Protein AF-A0A2T0FK30-F1 (afdb_monomer)

Sequence (235 aa):
MLWDGRLVVHGDGMDLVRRQNGNSDKNSPGAPIVAVDVQIFCSDPRVTLSDLPQTLHQLAFANPRLLPLWSIQTPE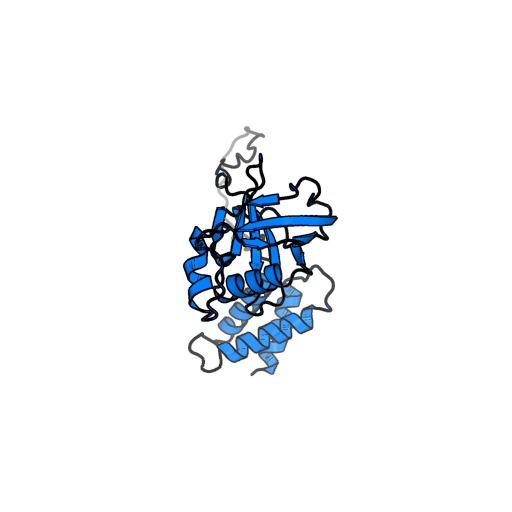MAVYSQDSLAADFFAKVSAHNLGVLAKVPDSDTHMLFYALDETPARICARQLRLSQPPSDEPVQAAENSLASVTSPQSTIPSPAPIVPTQCGIDGPRKALQQTILGAMRLRGIDRSHRDYKSIYQHCLRAAEFSLRNCPQPISLDAMRDKVEALLAVLE

Solvent-accessible surface area (backbone atoms only — not comparable to full-atom values): 14453 Å² total; per-residue (Å²): 91,74,32,71,28,31,43,39,38,61,50,90,73,39,68,78,64,54,72,73,56,90,66,85,68,87,69,63,94,75,64,60,49,68,29,46,54,42,30,42,40,36,89,55,88,88,61,80,49,84,80,57,67,57,64,32,44,52,74,47,78,42,49,74,88,75,54,62,74,86,26,58,74,52,73,86,21,46,46,47,59,88,36,66,68,32,51,54,49,50,37,55,38,30,77,68,60,29,19,46,31,22,46,42,84,102,49,76,42,30,40,38,38,31,43,82,52,97,53,62,88,42,40,30,35,32,45,31,42,79,76,67,76,83,74,86,65,76,82,74,72,82,85,77,84,83,92,82,83,90,86,92,77,94,74,81,86,73,86,73,81,85,72,80,77,78,80,74,92,58,58,74,67,55,52,47,51,52,50,48,54,49,53,36,49,77,71,68,54,41,88,84,40,92,55,38,71,57,53,51,52,52,49,50,54,52,44,57,60,65,53,68,79,51,71,81,79,78,52,71,64,64,52,48,57,48,46,53,56,50,54,67,71,75,110

Radius of gyration: 25.3 Å; Cα contacts (8 Å, |Δi|>4): 298; chains: 1; bounding box: 50×63×64 Å

pLDDT: mean 80.7, std 18.94, range [38.12, 97.06]

InterPro domains:
  IPR041260 Sld7 C-terminal domain [PF18596] (174-233)
  IPR041564 Sld7, N-terminal [PF18636] (34-131)

Secondary structure (DSSP, 8-state):
-EEEEEEEE-GGGTHHHHTT--------TTPPEEEEEEEEE---TT---TTS-SEEEEEEEE-GGGS-GGGB-S--EEEE---HHHHHHHHHHHHTT-EEEEE-TTSSEEEEEEESSSSTT-EEEEEEE-S-PPP---------S-----------------------S--HHHHHHHHHHHHHHHTT--TTSTTHHHHHHHHHHHHHHHHTTSPSSPPHHHHHHHHHHHHHHH-

Nearest PDB structures (foldseek):
  3x38-assembly2_D  TM=9.198E-01  e=9.733E-05  Saccharomyces cerevisiae S288C
  5wox-assembly1_A  TM=4.423E-01  e=7.099E+00  Mycolicibacterium smegmatis MC2 155

Structure (mmCIF, N/CA/C/O backbone):
data_AF-A0A2T0FK30-F1
#
_entry.id   AF-A0A2T0FK30-F1
#
loop_
_atom_site.group_PDB
_atom_site.id
_atom_site.type_symbol
_atom_site.label_atom_id
_atom_site.label_alt_id
_atom_site.label_comp_id
_atom_site.label_asym_id
_atom_site.label_entity_id
_atom_site.label_seq_id
_atom_site.pdbx_PDB_ins_code
_atom_site.Cartn_x
_atom_site.Cartn_y
_atom_site.Cartn_z
_atom_site.occupancy
_atom_site.B_iso_or_equiv
_atom_site.auth_seq_id
_atom_site.auth_comp_id
_atom_site.auth_asym_id
_atom_site.auth_atom_id
_atom_site.pdbx_PDB_model_num
ATOM 1 N N . MET A 1 1 ? -11.615 6.695 -12.722 1.00 77.50 1 MET A N 1
ATOM 2 C CA . MET A 1 1 ? -10.677 7.199 -13.750 1.00 77.50 1 MET A CA 1
ATOM 3 C C . MET A 1 1 ? -9.554 6.188 -13.928 1.00 77.50 1 MET A C 1
ATOM 5 O O . MET A 1 1 ? -9.222 5.512 -12.957 1.00 77.50 1 MET A O 1
ATOM 9 N N . LEU A 1 2 ? -9.035 6.053 -15.150 1.00 86.38 2 LEU A N 1
ATOM 10 C CA . LEU A 1 2 ? -7.970 5.113 -15.511 1.00 86.38 2 LEU A CA 1
ATOM 11 C C . LEU A 1 2 ? -6.785 5.908 -16.063 1.00 86.38 2 LEU A C 1
ATOM 13 O O . LEU A 1 2 ? -6.981 6.740 -16.946 1.00 86.38 2 LEU A O 1
ATOM 17 N N . TRP A 1 3 ? -5.589 5.646 -15.549 1.00 91.88 3 TRP A N 1
ATOM 18 C CA . TRP A 1 3 ? -4.332 6.051 -16.174 1.00 91.88 3 TRP A CA 1
ATOM 19 C C . TRP A 1 3 ? -3.604 4.814 -16.680 1.00 91.88 3 TRP A C 1
ATOM 21 O O . TRP A 1 3 ? -3.648 3.778 -16.021 1.00 91.88 3 TRP A O 1
ATOM 31 N N . ASP A 1 4 ? -2.952 4.940 -17.828 1.00 91.31 4 ASP A N 1
ATOM 32 C CA . ASP A 1 4 ? -2.147 3.898 -18.459 1.00 91.31 4 ASP A CA 1
ATOM 33 C C . ASP A 1 4 ? -0.809 4.510 -18.881 1.00 91.31 4 ASP A C 1
ATOM 35 O O . ASP A 1 4 ? -0.761 5.535 -19.573 1.00 91.31 4 ASP A O 1
ATOM 39 N N . GLY A 1 5 ? 0.284 3.904 -18.432 1.00 89.75 5 GLY A N 1
ATOM 40 C CA . GLY A 1 5 ? 1.613 4.404 -18.717 1.00 89.75 5 GLY A CA 1
ATOM 41 C C . GLY A 1 5 ? 2.728 3.433 -18.366 1.00 89.75 5 GLY A C 1
ATOM 42 O O . GLY A 1 5 ? 2.558 2.217 -18.267 1.00 89.75 5 GLY A O 1
ATOM 43 N N . ARG A 1 6 ? 3.930 3.992 -18.251 1.00 91.44 6 ARG A N 1
ATOM 44 C CA . ARG A 1 6 ? 5.181 3.250 -18.092 1.00 91.44 6 ARG A CA 1
ATOM 45 C C . ARG A 1 6 ? 5.907 3.708 -16.840 1.00 91.44 6 ARG A C 1
ATOM 47 O O . ARG A 1 6 ? 5.997 4.906 -16.571 1.00 91.44 6 ARG A O 1
ATOM 54 N N . LEU A 1 7 ? 6.473 2.754 -16.113 1.00 89.00 7 LEU A N 1
ATOM 55 C CA . LEU A 1 7 ? 7.326 3.002 -14.959 1.00 89.00 7 LEU A CA 1
ATOM 56 C C . LEU A 1 7 ? 8.759 2.588 -15.300 1.00 89.00 7 LEU A C 1
ATOM 58 O O . LEU A 1 7 ? 9.059 1.410 -15.497 1.00 89.00 7 LEU A O 1
ATOM 62 N N . VAL A 1 8 ? 9.654 3.570 -15.372 1.00 88.50 8 VAL A N 1
ATOM 63 C CA . VAL A 1 8 ? 11.080 3.354 -15.635 1.00 88.50 8 VAL A CA 1
ATOM 64 C C . VAL A 1 8 ? 11.812 3.227 -14.304 1.00 88.50 8 VAL A C 1
ATOM 66 O O . VAL A 1 8 ? 11.844 4.162 -13.502 1.00 88.50 8 VAL A O 1
ATOM 69 N N . VAL A 1 9 ? 12.402 2.058 -14.079 1.00 84.50 9 VAL A N 1
ATOM 70 C CA . VAL A 1 9 ? 13.086 1.648 -12.849 1.00 84.50 9 VAL A CA 1
ATOM 71 C C . VAL A 1 9 ? 14.586 1.598 -13.136 1.00 84.50 9 VAL A C 1
ATOM 73 O O . VAL A 1 9 ? 15.061 0.783 -13.934 1.00 84.50 9 VAL A O 1
ATOM 76 N N . HIS A 1 10 ? 15.346 2.493 -12.509 1.00 82.69 10 HIS A N 1
ATOM 77 C CA . HIS A 1 10 ? 16.793 2.574 -12.703 1.00 82.69 10 HIS A CA 1
ATOM 78 C C . HIS A 1 10 ? 17.517 1.562 -11.797 1.00 82.69 10 HIS A C 1
ATOM 80 O O . HIS A 1 10 ? 17.106 1.286 -10.672 1.00 82.69 10 HIS A O 1
ATOM 86 N N . GLY A 1 11 ? 18.588 0.957 -12.321 1.00 63.25 11 GLY A N 1
ATOM 87 C CA . GLY A 1 11 ? 19.205 -0.253 -11.766 1.00 63.25 11 GLY A CA 1
ATOM 88 C C . GLY A 1 11 ? 19.885 -0.123 -10.398 1.00 63.25 11 GLY A C 1
ATOM 89 O O . GLY A 1 11 ? 20.180 -1.153 -9.800 1.00 63.25 11 GLY A O 1
ATOM 90 N N . ASP A 1 12 ? 20.092 1.083 -9.869 1.00 62.00 12 ASP A N 1
ATOM 91 C CA . ASP A 1 12 ? 20.907 1.295 -8.661 1.00 62.00 12 ASP A CA 1
ATOM 92 C C . ASP A 1 12 ? 20.294 0.727 -7.368 1.00 62.00 12 ASP A C 1
ATOM 94 O O . ASP A 1 12 ? 21.004 0.514 -6.390 1.00 62.00 12 ASP A O 1
ATOM 98 N N . GLY A 1 13 ? 18.997 0.402 -7.347 1.00 56.19 13 GLY A N 1
ATOM 99 C CA . GLY A 1 13 ? 18.368 -0.294 -6.212 1.00 56.19 13 GLY A CA 1
ATOM 100 C C . GLY A 1 13 ? 18.046 -1.775 -6.463 1.00 56.19 13 GLY A C 1
ATOM 101 O O . GLY A 1 13 ? 17.437 -2.425 -5.615 1.00 56.19 13 GLY A O 1
ATOM 102 N N . MET A 1 14 ? 18.427 -2.321 -7.625 1.00 58.03 14 MET A N 1
ATOM 103 C CA . MET A 1 14 ? 18.080 -3.685 -8.057 1.00 58.03 14 MET A CA 1
ATOM 104 C C . MET A 1 14 ? 19.056 -4.766 -7.591 1.00 58.03 14 MET A C 1
ATOM 106 O O . MET A 1 14 ? 18.754 -5.947 -7.757 1.00 58.03 14 MET A O 1
ATOM 110 N N . ASP A 1 15 ? 20.194 -4.425 -6.987 1.00 63.88 15 ASP A N 1
ATOM 111 C CA . ASP A 1 15 ? 21.152 -5.435 -6.512 1.00 63.88 15 ASP A CA 1
ATOM 112 C C . ASP A 1 15 ? 20.565 -6.340 -5.416 1.00 63.88 15 ASP A C 1
ATOM 114 O O . ASP A 1 15 ? 20.927 -7.514 -5.314 1.00 63.88 15 ASP A O 1
ATOM 118 N N . LEU A 1 16 ? 19.591 -5.831 -4.656 1.00 55.22 16 LEU A N 1
ATOM 119 C CA . LEU A 1 16 ? 18.790 -6.606 -3.701 1.00 55.22 16 LEU A CA 1
ATOM 120 C C . LEU A 1 16 ? 17.870 -7.626 -4.388 1.00 55.22 16 LEU A C 1
ATOM 122 O O . LEU A 1 16 ? 17.672 -8.721 -3.871 1.00 55.22 16 LEU A O 1
ATOM 126 N N . VAL A 1 17 ? 17.360 -7.289 -5.574 1.00 57.28 17 VAL A N 1
ATOM 127 C CA . VAL A 1 17 ? 16.371 -8.079 -6.319 1.00 57.28 17 VAL A CA 1
ATOM 128 C C . VAL A 1 17 ? 17.032 -9.067 -7.294 1.00 57.28 17 VAL A C 1
ATOM 130 O O . VAL A 1 17 ? 16.528 -10.169 -7.514 1.00 57.28 17 VAL A O 1
ATOM 133 N N . ARG A 1 18 ? 18.187 -8.710 -7.873 1.00 58.22 18 ARG A N 1
ATOM 134 C CA . ARG A 1 18 ? 18.929 -9.547 -8.834 1.00 58.22 18 ARG A CA 1
ATOM 135 C C . ARG A 1 18 ? 19.640 -10.732 -8.183 1.00 58.22 18 ARG A C 1
ATOM 137 O O . ARG A 1 18 ? 19.745 -11.777 -8.814 1.00 58.22 18 ARG A O 1
ATOM 144 N N . ARG A 1 19 ? 20.095 -10.613 -6.929 1.00 56.16 19 ARG A N 1
ATOM 145 C CA . ARG A 1 19 ? 20.882 -11.669 -6.259 1.00 56.16 19 ARG A CA 1
ATOM 146 C C . ARG A 1 19 ? 20.117 -12.972 -5.991 1.00 56.16 19 ARG A C 1
ATOM 148 O O . ARG A 1 19 ? 20.765 -13.989 -5.778 1.00 56.16 19 ARG A O 1
ATOM 155 N N . GLN A 1 20 ? 18.782 -12.969 -5.998 1.00 52.88 20 GLN A N 1
ATOM 156 C CA . GLN A 1 20 ? 17.990 -14.172 -5.693 1.00 52.88 20 GLN A CA 1
ATOM 157 C C . GLN A 1 20 ? 17.610 -15.012 -6.918 1.00 52.88 20 GLN A C 1
ATOM 159 O O . GLN A 1 20 ? 17.365 -16.208 -6.778 1.00 52.88 20 GLN A O 1
ATOM 164 N N . ASN A 1 21 ? 17.625 -14.439 -8.123 1.00 48.16 21 ASN A N 1
ATOM 165 C CA . ASN A 1 21 ? 17.384 -15.206 -9.339 1.00 48.16 21 ASN A CA 1
ATOM 166 C C . ASN A 1 21 ? 18.728 -15.676 -9.894 1.00 48.16 21 ASN A C 1
ATOM 168 O O . ASN A 1 21 ? 19.344 -14.985 -10.699 1.00 48.16 21 ASN A O 1
ATOM 172 N N . GLY A 1 22 ? 19.159 -16.879 -9.511 1.00 50.16 22 GLY A N 1
ATOM 173 C CA . GLY A 1 22 ? 20.318 -17.577 -10.088 1.00 50.16 22 GLY A CA 1
ATOM 174 C C . GLY A 1 22 ? 20.198 -17.909 -11.585 1.00 50.16 22 GLY A C 1
ATOM 175 O O . GLY A 1 22 ? 20.925 -18.767 -12.075 1.00 50.16 22 GLY A O 1
ATOM 176 N N . ASN A 1 23 ? 19.297 -17.247 -12.317 1.00 48.56 23 ASN A N 1
ATOM 177 C CA . ASN A 1 23 ? 19.179 -17.350 -13.758 1.00 48.56 23 ASN A CA 1
ATOM 178 C C . ASN A 1 23 ? 20.024 -16.239 -14.381 1.00 48.56 23 ASN A C 1
ATOM 180 O O . ASN A 1 23 ? 19.651 -15.065 -14.386 1.00 48.56 23 ASN A O 1
ATOM 184 N N . SER A 1 24 ? 21.208 -16.625 -14.844 1.00 46.56 24 SER A N 1
ATOM 185 C CA . SER A 1 24 ? 22.185 -15.773 -15.518 1.00 46.56 24 SER A CA 1
ATOM 186 C C . SER A 1 24 ? 21.712 -15.396 -16.925 1.00 46.56 24 SER A C 1
ATOM 188 O O . SER A 1 24 ? 22.380 -15.700 -17.912 1.00 46.56 24 SER A O 1
ATOM 190 N N . ASP A 1 25 ? 20.553 -14.750 -17.039 1.00 50.50 25 ASP A N 1
ATOM 191 C CA . ASP A 1 25 ? 20.190 -14.098 -18.288 1.00 50.50 25 ASP A CA 1
ATOM 192 C C . ASP A 1 25 ? 21.092 -12.884 -18.469 1.00 50.50 25 ASP A C 1
ATOM 194 O O . ASP A 1 25 ? 21.204 -12.012 -17.604 1.00 50.50 25 ASP A O 1
ATOM 198 N N . LYS A 1 26 ? 21.782 -12.882 -19.609 1.00 52.03 26 LYS A N 1
ATOM 199 C CA . LYS A 1 26 ? 22.817 -11.938 -20.044 1.00 52.03 26 LYS A CA 1
ATOM 200 C C . LYS A 1 26 ? 22.252 -10.544 -20.345 1.00 52.03 26 LYS A C 1
ATOM 202 O O . LYS A 1 26 ? 22.593 -9.943 -21.359 1.00 52.03 26 LYS A O 1
ATOM 207 N N . ASN A 1 27 ? 21.388 -10.020 -19.485 1.00 52.03 27 ASN A N 1
ATOM 208 C CA . ASN A 1 27 ? 21.009 -8.622 -19.532 1.00 52.03 27 ASN A CA 1
ATOM 209 C C . ASN A 1 27 ? 22.198 -7.810 -19.037 1.00 52.03 27 ASN A C 1
ATOM 211 O O . ASN A 1 27 ? 22.604 -7.909 -17.878 1.00 52.03 27 ASN A O 1
ATOM 215 N N . SER A 1 28 ? 22.778 -7.052 -19.964 1.00 56.75 28 SER A N 1
ATOM 216 C CA . SER A 1 28 ? 23.914 -6.167 -19.755 1.00 56.75 28 SER A CA 1
ATOM 217 C C . SER A 1 28 ? 23.784 -5.429 -18.416 1.00 56.75 28 SER A C 1
ATOM 219 O O . SER A 1 28 ? 22.739 -4.813 -18.164 1.00 56.75 28 SER A O 1
ATOM 221 N N . PRO A 1 29 ? 24.805 -5.486 -17.541 1.00 56.84 29 PRO A N 1
ATOM 222 C CA . PRO A 1 29 ? 24.769 -4.788 -16.265 1.00 56.84 29 PRO A CA 1
ATOM 223 C C . PRO A 1 29 ? 24.585 -3.292 -16.536 1.00 56.84 29 PRO A C 1
ATOM 225 O O . PRO A 1 29 ? 25.463 -2.648 -17.098 1.00 56.84 29 PRO A O 1
ATOM 228 N N . GLY A 1 30 ? 23.408 -2.761 -16.199 1.00 66.62 30 GLY A N 1
ATOM 229 C CA . GLY A 1 30 ? 23.098 -1.332 -16.318 1.00 66.62 30 GLY A CA 1
ATOM 230 C C . GLY A 1 30 ? 21.877 -0.972 -17.164 1.00 66.62 30 GLY A C 1
ATOM 231 O O . GLY A 1 30 ? 21.469 0.185 -17.138 1.00 66.62 30 GLY A O 1
ATOM 232 N N . ALA A 1 31 ? 21.244 -1.917 -17.870 1.00 75.44 31 ALA A N 1
ATOM 233 C CA . ALA A 1 31 ? 19.991 -1.601 -18.557 1.00 75.44 31 ALA A CA 1
ATOM 234 C C . ALA A 1 31 ? 18.870 -1.298 -17.531 1.00 75.44 31 ALA A C 1
ATOM 236 O O . ALA A 1 31 ? 18.685 -2.091 -16.595 1.00 75.44 31 ALA A O 1
ATOM 237 N N . PRO A 1 32 ? 18.140 -0.170 -17.670 1.00 82.38 32 PRO A N 1
ATOM 238 C CA . PRO A 1 32 ? 16.990 0.130 -16.826 1.00 82.38 32 PRO A CA 1
ATOM 239 C C . PRO A 1 32 ? 15.883 -0.894 -17.080 1.00 82.38 32 PRO A C 1
ATOM 241 O O . PRO A 1 32 ? 15.676 -1.338 -18.211 1.00 82.38 32 PRO A O 1
ATOM 244 N N . ILE A 1 33 ? 15.165 -1.264 -16.024 1.00 83.00 33 ILE A N 1
ATOM 245 C CA . ILE A 1 33 ? 13.980 -2.109 -16.147 1.00 83.00 33 ILE A CA 1
ATOM 246 C C . ILE A 1 33 ? 12.804 -1.182 -16.415 1.00 83.00 33 ILE A C 1
ATOM 248 O O . ILE A 1 33 ? 12.561 -0.236 -15.673 1.00 83.00 33 ILE A O 1
ATOM 252 N N . VAL A 1 34 ? 12.093 -1.427 -17.507 1.00 87.31 34 VAL A N 1
ATOM 253 C CA . VAL A 1 34 ? 10.921 -0.640 -17.880 1.00 87.31 34 VAL A CA 1
ATOM 254 C C . VAL A 1 34 ? 9.708 -1.526 -17.667 1.00 87.31 34 VAL A C 1
ATOM 256 O O . VAL A 1 34 ? 9.486 -2.449 -18.443 1.00 87.31 34 VAL A O 1
ATOM 259 N N . ALA A 1 35 ? 8.956 -1.262 -16.600 1.00 87.75 35 ALA A N 1
ATOM 260 C CA . ALA A 1 35 ? 7.645 -1.864 -16.412 1.00 87.75 35 ALA A CA 1
ATOM 261 C C . ALA A 1 35 ? 6.663 -1.123 -17.327 1.00 87.75 35 ALA A C 1
ATOM 263 O O . ALA A 1 35 ? 6.441 0.085 -17.174 1.00 87.75 35 ALA A O 1
ATOM 264 N N . VAL A 1 36 ? 6.142 -1.828 -18.327 1.00 91.25 36 VAL A N 1
ATOM 265 C CA . VAL A 1 36 ? 5.161 -1.287 -19.274 1.00 91.25 36 VAL A CA 1
ATOM 266 C C . VAL A 1 36 ? 3.751 -1.706 -18.865 1.00 91.25 36 VAL A C 1
ATOM 268 O O . VAL A 1 36 ? 3.591 -2.583 -18.023 1.00 91.25 36 VAL A O 1
ATOM 271 N N . ASP A 1 37 ? 2.736 -1.057 -19.444 1.00 91.94 37 ASP A N 1
ATOM 272 C CA . ASP A 1 37 ? 1.322 -1.360 -19.175 1.00 91.94 37 ASP A CA 1
ATOM 273 C C . ASP A 1 37 ? 0.992 -1.299 -17.673 1.00 91.94 37 ASP A C 1
ATOM 275 O O . ASP A 1 37 ? 0.430 -2.223 -17.088 1.00 91.94 37 ASP A O 1
ATOM 279 N N . VAL A 1 38 ? 1.425 -0.227 -17.006 1.00 94.12 38 VAL A N 1
ATOM 280 C CA . VAL A 1 38 ? 1.069 0.020 -15.607 1.00 94.12 38 VAL A CA 1
ATOM 281 C C . VAL A 1 38 ? -0.216 0.832 -15.606 1.00 94.12 38 VAL A C 1
ATOM 283 O O . VAL A 1 38 ? -0.213 2.018 -15.927 1.00 94.12 38 VAL A O 1
ATOM 286 N N . GLN A 1 39 ? -1.315 0.192 -15.228 1.00 94.94 39 GLN A N 1
ATOM 287 C CA . GLN A 1 39 ? -2.645 0.783 -15.227 1.00 94.94 39 GLN A CA 1
ATOM 288 C C . GLN A 1 39 ? -3.058 1.150 -13.803 1.00 94.94 39 GLN A C 1
ATOM 290 O O . GLN A 1 39 ? -3.104 0.291 -12.923 1.00 94.94 39 GLN A O 1
ATOM 295 N N . ILE A 1 40 ? -3.384 2.418 -13.557 1.00 95.31 40 ILE A N 1
ATOM 296 C CA . ILE A 1 40 ? -3.828 2.907 -12.246 1.00 95.31 40 ILE A CA 1
ATOM 297 C C . ILE A 1 40 ? -5.322 3.201 -12.310 1.00 95.31 40 ILE A C 1
ATOM 299 O O . ILE A 1 40 ? -5.776 4.053 -13.076 1.00 95.31 40 ILE A O 1
ATOM 303 N N . PHE A 1 41 ? -6.087 2.517 -11.466 1.00 93.94 41 PHE A N 1
ATOM 304 C CA . PHE A 1 41 ? -7.522 2.701 -11.334 1.00 93.94 41 PHE A CA 1
ATOM 305 C C . PHE A 1 41 ? -7.866 3.377 -10.006 1.00 93.94 41 PHE A C 1
ATOM 307 O O . PHE A 1 41 ? -7.552 2.868 -8.925 1.00 93.94 41 PHE A O 1
ATOM 314 N N . CYS A 1 42 ? -8.588 4.494 -10.090 1.00 92.75 42 CYS A N 1
ATOM 315 C CA . CYS A 1 42 ? -9.150 5.181 -8.932 1.00 92.75 42 CYS A CA 1
ATOM 316 C C . CYS A 1 42 ? -10.660 5.376 -9.096 1.00 92.75 42 CYS A C 1
ATOM 318 O O . CYS A 1 42 ? -11.128 5.881 -10.124 1.00 92.75 42 CYS A O 1
ATOM 320 N N . SER A 1 43 ? -11.426 4.981 -8.077 1.00 89.75 43 SER A N 1
ATOM 321 C CA . SER A 1 43 ? -12.877 5.192 -8.014 1.00 89.75 43 SER A CA 1
ATOM 322 C C . SER A 1 43 ? -13.263 6.559 -7.445 1.00 89.75 43 SER A C 1
ATOM 324 O O . SER A 1 43 ? -14.414 6.957 -7.586 1.00 89.75 43 SER A O 1
ATOM 326 N N . ASP A 1 44 ? -12.337 7.267 -6.789 1.00 89.75 44 ASP A N 1
ATOM 327 C CA . ASP A 1 44 ? -12.604 8.585 -6.213 1.00 89.75 44 ASP A CA 1
ATOM 328 C C . ASP A 1 44 ? -12.579 9.659 -7.319 1.00 89.75 44 ASP A C 1
ATOM 330 O O . ASP A 1 44 ? -11.539 9.854 -7.954 1.00 89.75 44 ASP A O 1
ATOM 334 N N . PRO A 1 45 ? -13.693 10.371 -7.572 1.00 87.50 45 PRO A N 1
ATOM 335 C CA . PRO A 1 45 ? -13.759 11.390 -8.618 1.00 87.50 45 PRO A CA 1
ATOM 336 C C . PRO A 1 45 ? -12.907 12.628 -8.314 1.00 87.50 45 PRO A C 1
ATOM 338 O O . PRO A 1 45 ? -12.670 13.428 -9.214 1.00 87.50 45 PRO A O 1
ATOM 341 N N . ARG A 1 46 ? -12.445 12.804 -7.069 1.00 87.38 46 ARG A N 1
ATOM 342 C CA . ARG A 1 46 ? -11.590 13.934 -6.670 1.00 87.38 46 ARG A CA 1
ATOM 343 C C . ARG A 1 46 ? -10.135 13.759 -7.103 1.00 87.38 46 ARG A C 1
ATOM 345 O O . ARG A 1 46 ? -9.375 14.718 -7.045 1.00 87.38 46 ARG A O 1
ATOM 352 N N . VAL A 1 47 ? -9.743 12.548 -7.498 1.00 87.06 47 VAL A N 1
ATOM 353 C CA . VAL A 1 47 ? -8.375 12.234 -7.917 1.00 87.06 47 VAL A CA 1
ATOM 354 C C . VAL A 1 47 ? -8.291 12.288 -9.437 1.00 87.06 47 VAL A C 1
ATOM 356 O O . VAL A 1 47 ? -8.747 11.372 -10.124 1.00 87.06 47 VAL A O 1
ATOM 359 N N . THR A 1 48 ? -7.689 13.345 -9.974 1.00 87.75 48 THR A N 1
ATOM 360 C CA . THR A 1 48 ? -7.402 13.464 -11.406 1.00 87.75 48 THR A CA 1
ATOM 361 C C . THR A 1 48 ? -6.119 12.719 -11.757 1.00 87.75 48 THR A C 1
ATOM 363 O O . THR A 1 48 ? -5.016 13.122 -11.405 1.00 87.75 48 THR A O 1
ATOM 366 N N . LEU A 1 49 ? -6.272 11.604 -12.473 1.00 88.31 49 LEU A N 1
ATOM 367 C CA . LEU A 1 49 ? -5.148 10.834 -13.019 1.00 88.31 49 LEU A CA 1
ATOM 368 C C . LEU A 1 49 ? -4.799 11.222 -14.461 1.00 88.31 49 LEU A C 1
ATOM 370 O O . LEU A 1 49 ? -3.766 10.800 -14.970 1.00 88.31 49 LEU A O 1
ATOM 374 N N . SER A 1 50 ? -5.646 12.020 -15.116 1.00 85.12 50 SER A N 1
ATOM 375 C CA . SER A 1 50 ? -5.444 12.506 -16.488 1.00 85.12 50 SER A CA 1
ATOM 376 C C . SER A 1 50 ? -4.171 13.329 -16.655 1.00 85.12 50 SER A C 1
ATOM 378 O O . SER A 1 50 ? -3.612 13.371 -17.745 1.00 85.12 50 SER A O 1
ATOM 380 N N . ASP A 1 51 ? -3.725 13.963 -15.574 1.00 86.62 51 ASP A N 1
ATOM 381 C CA . ASP A 1 51 ? -2.604 14.901 -15.588 1.00 86.62 51 ASP A CA 1
ATOM 382 C C . ASP A 1 51 ? -1.266 14.186 -15.341 1.00 86.62 51 ASP A C 1
ATOM 384 O O . ASP A 1 51 ? -0.201 14.801 -15.398 1.00 86.62 51 ASP A O 1
ATOM 388 N N . LEU A 1 52 ? -1.300 12.876 -15.061 1.00 89.62 52 LEU A N 1
ATOM 389 C CA . LEU A 1 52 ? -0.092 12.081 -14.904 1.00 89.62 52 LEU A CA 1
ATOM 390 C C . LEU A 1 52 ? 0.567 11.858 -16.274 1.00 89.62 52 LEU A C 1
ATOM 392 O O . LEU A 1 52 ? -0.090 11.410 -17.218 1.00 89.62 52 LEU A O 1
ATOM 396 N N . PRO A 1 53 ? 1.883 12.090 -16.393 1.00 91.88 53 PRO A N 1
ATOM 397 C CA . PRO A 1 53 ? 2.594 11.867 -17.639 1.00 91.88 53 PRO A CA 1
ATOM 398 C C . PRO A 1 53 ? 2.616 10.383 -17.975 1.00 91.88 53 PRO A C 1
ATOM 400 O O . PRO A 1 53 ? 2.569 9.534 -17.093 1.00 91.88 53 PRO A O 1
ATOM 403 N N . GLN A 1 54 ? 2.758 10.064 -19.259 1.00 92.25 54 GLN A N 1
ATOM 404 C CA . GLN A 1 54 ? 2.769 8.678 -19.733 1.00 92.25 54 GLN A CA 1
ATOM 405 C C . GLN A 1 54 ? 3.957 7.865 -19.192 1.00 92.25 54 GLN A C 1
ATOM 407 O O . GLN A 1 54 ? 3.924 6.638 -19.201 1.00 92.25 54 GLN A O 1
ATOM 412 N N . THR A 1 55 ? 5.027 8.531 -18.747 1.00 93.38 55 THR A N 1
ATOM 413 C CA . THR A 1 55 ? 6.216 7.883 -18.185 1.00 93.38 55 THR A CA 1
ATOM 414 C C . THR A 1 55 ? 6.545 8.467 -16.820 1.00 93.38 55 THR A C 1
ATOM 416 O O . THR A 1 55 ? 6.702 9.679 -16.673 1.00 93.38 55 THR A O 1
ATOM 419 N N . LEU A 1 56 ? 6.680 7.586 -15.831 1.00 93.88 56 LEU A N 1
ATOM 420 C CA . LEU A 1 56 ? 7.132 7.907 -14.485 1.00 93.88 56 LEU A CA 1
ATOM 421 C C . LEU A 1 56 ? 8.532 7.338 -14.269 1.00 93.88 56 LEU A C 1
ATOM 423 O O . LEU A 1 56 ? 8.812 6.191 -14.621 1.00 93.88 56 LEU A O 1
ATOM 427 N N . HIS A 1 57 ? 9.406 8.137 -13.663 1.00 93.06 57 HIS A N 1
ATOM 428 C CA . HIS A 1 57 ? 10.771 7.731 -13.344 1.00 93.06 57 HIS A CA 1
ATOM 429 C C . HIS A 1 57 ? 10.877 7.413 -11.860 1.00 93.06 57 HIS A C 1
ATOM 431 O O . HIS A 1 57 ? 10.531 8.241 -11.009 1.00 93.06 57 HIS A O 1
ATOM 437 N N . GLN A 1 58 ? 11.370 6.217 -11.552 1.00 94.19 58 GLN A N 1
ATOM 438 C CA . GLN A 1 58 ? 11.714 5.846 -10.191 1.00 94.19 58 GLN A CA 1
ATOM 439 C C . GLN A 1 58 ? 12.766 6.812 -9.637 1.00 94.19 58 GLN A C 1
ATOM 441 O O . GLN A 1 58 ? 13.800 7.052 -10.255 1.00 94.19 58 GLN A O 1
ATOM 446 N N . LEU A 1 59 ? 12.515 7.291 -8.423 1.00 92.69 59 LEU A N 1
ATOM 447 C CA . LEU A 1 59 ? 13.480 8.002 -7.596 1.00 92.69 59 LEU A CA 1
ATOM 448 C C . LEU A 1 59 ? 14.174 7.073 -6.603 1.00 92.69 59 LEU A C 1
ATOM 450 O O . LEU A 1 59 ? 15.388 7.125 -6.452 1.00 92.69 59 LEU A O 1
ATOM 454 N N . ALA A 1 60 ? 13.397 6.259 -5.886 1.00 93.75 60 ALA A N 1
ATOM 455 C CA . ALA A 1 60 ? 13.905 5.457 -4.779 1.00 93.75 60 ALA A CA 1
ATOM 456 C C . ALA A 1 60 ? 13.003 4.255 -4.476 1.00 93.75 60 ALA A C 1
ATOM 458 O O . ALA A 1 60 ? 11.873 4.155 -4.959 1.00 93.75 60 ALA A O 1
ATOM 459 N N . PHE A 1 61 ? 13.506 3.356 -3.632 1.00 93.88 61 PHE A N 1
ATOM 460 C CA . PHE A 1 61 ? 12.679 2.402 -2.901 1.00 93.88 61 PHE A CA 1
ATOM 461 C C . PHE A 1 61 ? 12.368 2.962 -1.512 1.00 93.88 61 PHE A C 1
ATOM 463 O O . PHE A 1 61 ? 13.245 3.519 -0.854 1.00 93.88 61 PHE A O 1
ATOM 470 N N . ALA A 1 62 ? 11.127 2.814 -1.059 1.00 93.75 62 ALA A N 1
ATOM 471 C CA . ALA A 1 62 ? 10.679 3.308 0.241 1.00 93.75 62 ALA A CA 1
ATOM 472 C C . ALA A 1 62 ? 9.836 2.254 0.958 1.00 93.75 62 ALA A C 1
ATOM 474 O O . ALA A 1 62 ? 9.094 1.515 0.319 1.00 93.75 62 ALA A O 1
ATOM 475 N N . ASN A 1 63 ? 9.909 2.191 2.288 1.00 93.31 63 ASN A N 1
ATOM 476 C CA . ASN A 1 63 ? 8.990 1.359 3.059 1.00 93.31 63 ASN A CA 1
ATOM 477 C C . ASN A 1 63 ? 7.662 2.120 3.244 1.00 93.31 63 ASN A C 1
ATOM 479 O O . ASN A 1 63 ? 7.662 3.149 3.927 1.00 93.31 63 ASN A O 1
ATOM 483 N N . PRO A 1 64 ? 6.529 1.632 2.701 1.00 93.00 64 PRO A N 1
ATOM 484 C CA . PRO A 1 64 ? 5.247 2.336 2.772 1.00 93.00 64 PRO A CA 1
ATOM 485 C C . PRO A 1 64 ? 4.758 2.549 4.213 1.00 93.00 64 PRO A C 1
ATOM 487 O O . PRO A 1 64 ? 4.015 3.490 4.477 1.00 93.00 64 PRO A O 1
ATOM 490 N N . ARG A 1 65 ? 5.199 1.713 5.165 1.00 90.81 65 ARG A N 1
ATOM 491 C CA . ARG A 1 65 ? 4.824 1.808 6.587 1.00 90.81 65 ARG A CA 1
ATOM 492 C C . ARG A 1 65 ? 5.578 2.901 7.344 1.00 90.81 65 ARG A C 1
ATOM 494 O O . ARG A 1 65 ? 5.166 3.257 8.443 1.00 90.81 65 ARG A O 1
ATOM 501 N N . LEU A 1 66 ? 6.681 3.399 6.786 1.00 92.69 66 LEU A N 1
ATOM 502 C CA . LEU A 1 66 ? 7.496 4.461 7.384 1.00 92.69 66 LEU A CA 1
ATOM 503 C C . LEU A 1 66 ? 7.172 5.841 6.805 1.00 92.69 66 LEU A C 1
ATOM 505 O O . LEU A 1 66 ? 7.802 6.827 7.183 1.00 92.69 66 LEU A O 1
ATOM 509 N N . LEU A 1 67 ? 6.210 5.923 5.883 1.00 91.31 67 LEU A N 1
ATOM 510 C CA . LEU A 1 67 ? 5.814 7.193 5.302 1.00 91.31 67 LEU A CA 1
ATOM 511 C C . LEU A 1 67 ? 5.048 8.038 6.322 1.00 91.31 67 LEU A C 1
ATOM 513 O O . LEU A 1 67 ? 4.128 7.533 6.974 1.00 91.31 67 LEU A O 1
ATOM 517 N N . PRO A 1 68 ? 5.377 9.333 6.448 1.00 90.62 68 PRO A N 1
ATOM 518 C CA . PRO A 1 68 ? 4.618 10.222 7.305 1.00 90.62 68 PRO A CA 1
ATOM 519 C C . PRO A 1 68 ? 3.167 10.332 6.834 1.00 90.62 68 PRO A C 1
ATOM 521 O O . PRO A 1 68 ? 2.910 10.518 5.644 1.00 90.62 68 PRO A O 1
ATOM 524 N N . LEU A 1 69 ? 2.212 10.281 7.765 1.00 89.75 69 LEU A N 1
ATOM 525 C CA . LEU A 1 69 ? 0.781 10.340 7.436 1.00 89.75 69 LEU A CA 1
ATOM 526 C C . LEU A 1 69 ? 0.399 11.623 6.684 1.00 89.75 69 LEU A C 1
ATOM 528 O O . LEU A 1 69 ? -0.435 11.573 5.787 1.00 89.75 69 LEU A O 1
ATOM 532 N N . TRP A 1 70 ? 1.051 12.747 6.999 1.00 90.62 70 TRP A N 1
ATOM 533 C CA . TRP A 1 70 ? 0.825 14.034 6.334 1.00 90.62 70 TRP A CA 1
ATOM 534 C C . TRP A 1 70 ? 1.230 14.040 4.855 1.00 90.62 70 TRP A C 1
ATOM 536 O O . TRP A 1 70 ? 0.749 14.872 4.091 1.00 90.62 70 TRP A O 1
ATOM 546 N N . SER A 1 71 ? 2.092 13.111 4.430 1.00 92.56 71 SER A N 1
ATOM 547 C CA . SER A 1 71 ? 2.521 13.032 3.032 1.00 92.56 71 SER A CA 1
ATOM 548 C C . SER A 1 71 ? 1.459 12.416 2.119 1.00 92.56 71 SER A C 1
ATOM 550 O O . SER A 1 71 ? 1.535 12.578 0.904 1.00 92.56 71 SER A O 1
ATOM 552 N N . ILE A 1 72 ? 0.463 11.722 2.678 1.00 92.25 72 ILE A N 1
ATOM 553 C CA . ILE A 1 72 ? -0.549 10.970 1.932 1.00 92.25 72 ILE A CA 1
ATOM 554 C C . ILE A 1 72 ? -1.667 11.918 1.483 1.00 92.25 72 ILE A C 1
ATOM 556 O O . ILE A 1 72 ? -2.427 12.415 2.308 1.00 92.25 72 ILE A O 1
ATOM 560 N N . GLN A 1 73 ? -1.795 12.138 0.171 1.00 88.62 73 GLN A N 1
ATOM 561 C CA . GLN A 1 73 ? -2.784 13.070 -0.398 1.00 88.62 73 GLN A CA 1
ATOM 562 C C . GLN A 1 73 ? -4.057 12.377 -0.893 1.00 88.62 73 GLN A C 1
ATOM 564 O O . GLN A 1 73 ? -5.128 12.977 -0.920 1.00 88.62 73 GLN A O 1
ATOM 569 N N . THR A 1 74 ? -3.947 11.117 -1.315 1.00 91.12 74 THR A N 1
ATOM 570 C CA . THR A 1 74 ? -5.024 10.410 -2.023 1.00 91.12 74 THR A CA 1
ATOM 571 C C . THR A 1 74 ? -5.384 9.090 -1.353 1.00 91.12 74 THR A C 1
ATOM 573 O O . THR A 1 74 ? -4.550 8.494 -0.654 1.00 91.12 74 THR A O 1
ATOM 576 N N . PRO A 1 75 ? -6.631 8.614 -1.553 1.00 92.62 75 PRO A N 1
ATOM 577 C CA . PRO A 1 75 ? -6.979 7.245 -1.225 1.00 92.62 75 PRO A CA 1
ATOM 578 C C . PRO A 1 75 ? -6.131 6.267 -2.039 1.00 92.62 75 PRO A C 1
ATOM 580 O O . PRO A 1 75 ? -5.483 6.606 -3.027 1.00 92.62 75 PRO A O 1
ATOM 583 N N . GLU A 1 76 ? -6.155 5.021 -1.601 1.00 93.69 76 GLU A N 1
ATOM 584 C CA . GLU A 1 76 ? -5.451 3.950 -2.278 1.00 93.69 76 GLU A CA 1
ATOM 585 C C . GLU A 1 76 ? -6.055 3.646 -3.650 1.00 93.69 76 GLU A C 1
ATOM 587 O O . GLU A 1 76 ? -7.268 3.473 -3.784 1.00 93.69 76 GLU A O 1
ATOM 592 N N . MET A 1 77 ? -5.191 3.555 -4.657 1.00 95.00 77 MET A N 1
ATOM 593 C CA . MET A 1 77 ? -5.560 3.266 -6.038 1.00 95.00 77 MET A CA 1
ATOM 594 C C . MET A 1 77 ? -5.108 1.860 -6.402 1.00 95.00 77 MET A C 1
ATOM 596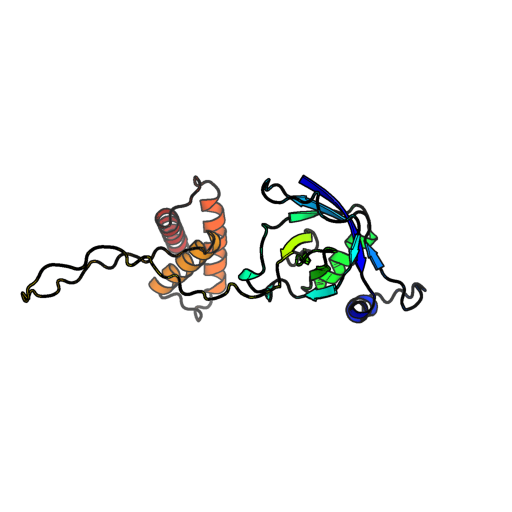 O O . MET A 1 77 ? -4.021 1.443 -6.010 1.00 95.00 77 MET A O 1
ATOM 600 N N . ALA A 1 78 ? -5.927 1.127 -7.150 1.00 94.75 78 ALA A N 1
ATOM 601 C CA . ALA A 1 78 ? -5.564 -0.212 -7.599 1.00 94.75 78 ALA A CA 1
ATOM 602 C C . ALA A 1 78 ? -4.625 -0.120 -8.805 1.00 94.75 78 ALA A C 1
ATOM 604 O O . ALA A 1 78 ? -4.863 0.687 -9.704 1.00 94.75 78 ALA A O 1
ATOM 605 N N . VAL A 1 79 ? -3.580 -0.946 -8.824 1.00 95.44 79 VAL A N 1
ATOM 606 C CA . VAL A 1 79 ? -2.641 -1.038 -9.945 1.00 95.44 79 VAL A CA 1
ATOM 607 C C . VAL A 1 79 ? -2.808 -2.389 -10.620 1.00 95.44 79 VAL A C 1
ATOM 609 O O . VAL A 1 79 ? -2.774 -3.428 -9.959 1.00 95.44 79 VAL A O 1
ATOM 612 N N . TYR A 1 80 ? -2.968 -2.362 -11.936 1.00 94.44 80 TYR A N 1
ATOM 613 C CA . TYR A 1 80 ? -3.053 -3.537 -12.790 1.00 94.44 80 TYR A CA 1
ATOM 614 C C . TYR A 1 80 ? -1.948 -3.487 -13.838 1.00 94.44 80 TYR A C 1
ATOM 616 O O . TYR A 1 80 ? -1.471 -2.414 -14.201 1.00 94.44 80 TYR A O 1
ATOM 624 N N . SER A 1 81 ? -1.536 -4.654 -14.314 1.00 93.31 81 SER A N 1
ATOM 625 C CA . SER A 1 81 ? -0.670 -4.776 -15.479 1.00 93.31 81 SER A CA 1
ATOM 626 C C . SER A 1 81 ? -0.908 -6.126 -16.134 1.00 93.31 81 SER A C 1
ATOM 628 O O . SER A 1 81 ? -1.086 -7.127 -15.434 1.00 93.31 81 SER A O 1
ATOM 630 N N . GLN A 1 82 ? -0.944 -6.151 -17.463 1.00 92.62 82 GLN A N 1
ATOM 631 C CA . GLN A 1 82 ? -0.947 -7.381 -18.255 1.00 92.62 82 GLN A CA 1
ATOM 632 C C . GLN A 1 82 ? 0.480 -7.818 -18.611 1.00 92.62 82 GLN A C 1
ATOM 634 O O . GLN A 1 82 ? 0.677 -8.940 -19.076 1.00 92.62 82 GLN A O 1
ATOM 639 N N . ASP A 1 83 ? 1.479 -6.961 -18.375 1.00 91.25 83 ASP A N 1
ATOM 640 C CA . ASP A 1 83 ? 2.883 -7.282 -18.588 1.00 91.25 83 ASP A CA 1
ATOM 641 C C . ASP A 1 83 ? 3.421 -8.176 -17.460 1.00 91.25 83 ASP A C 1
ATOM 643 O O . ASP A 1 83 ? 3.486 -7.793 -16.286 1.00 91.25 83 ASP A O 1
ATOM 647 N N . SER A 1 84 ? 3.866 -9.380 -17.826 1.00 90.06 84 SER A N 1
ATOM 648 C CA . SER A 1 84 ? 4.470 -10.329 -16.888 1.00 90.06 84 SER A CA 1
ATOM 649 C C . SER A 1 84 ? 5.746 -9.782 -16.249 1.00 90.06 84 SER A C 1
ATO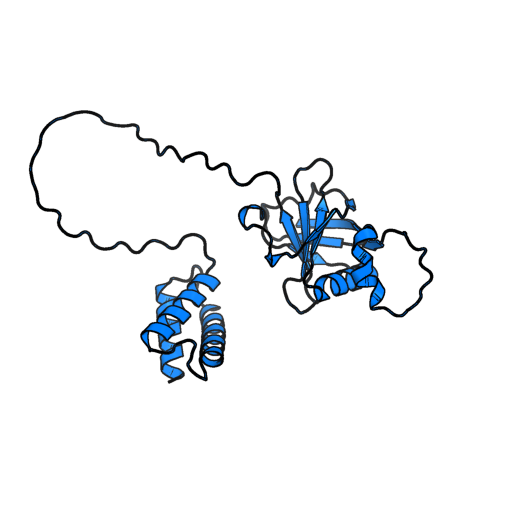M 651 O O . SER A 1 84 ? 6.025 -10.094 -15.093 1.00 90.06 84 SER A O 1
ATOM 653 N N . LEU A 1 85 ? 6.511 -8.941 -16.960 1.00 88.88 85 LEU A N 1
ATOM 654 C CA . LEU A 1 85 ? 7.734 -8.350 -16.408 1.00 88.88 85 LEU A CA 1
ATOM 655 C C . LEU A 1 85 ? 7.419 -7.336 -15.305 1.00 88.88 85 LEU A C 1
ATOM 657 O O . LEU A 1 85 ? 8.087 -7.331 -14.268 1.00 88.88 85 LEU A O 1
ATOM 661 N N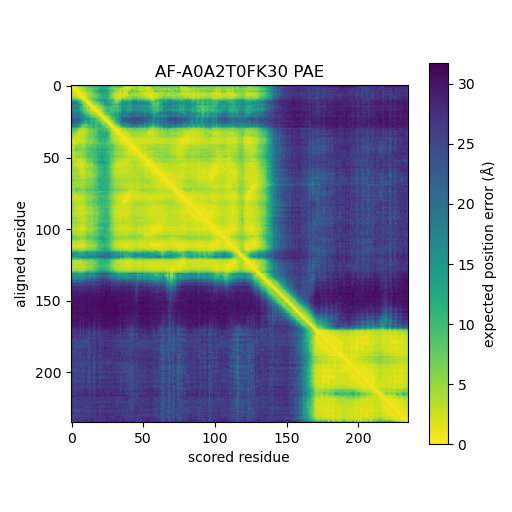 . ALA A 1 86 ? 6.390 -6.508 -15.499 1.00 90.38 86 ALA A N 1
ATOM 662 C CA . ALA A 1 86 ? 5.889 -5.605 -14.470 1.00 90.38 86 ALA A CA 1
ATOM 663 C C . ALA A 1 86 ? 5.354 -6.381 -13.254 1.00 90.38 86 ALA A C 1
ATOM 665 O O . ALA A 1 86 ? 5.685 -6.040 -12.115 1.00 90.38 86 ALA A O 1
ATOM 666 N N . ALA A 1 87 ? 4.591 -7.456 -13.482 1.00 89.88 87 ALA A N 1
ATOM 667 C CA . ALA A 1 87 ? 4.074 -8.313 -12.414 1.00 89.88 87 ALA A CA 1
ATOM 668 C C . ALA A 1 87 ? 5.201 -8.955 -11.582 1.00 89.88 87 ALA A C 1
ATOM 670 O O . ALA A 1 87 ? 5.206 -8.835 -10.353 1.00 89.88 87 ALA A O 1
ATOM 671 N N . ASP A 1 88 ? 6.197 -9.558 -12.236 1.00 88.69 88 ASP A N 1
ATOM 672 C CA . ASP A 1 88 ? 7.364 -10.155 -11.576 1.00 88.69 88 ASP A CA 1
ATOM 673 C C . ASP A 1 88 ? 8.178 -9.114 -10.802 1.00 88.69 88 ASP A C 1
ATOM 675 O O . ASP A 1 88 ? 8.665 -9.375 -9.696 1.00 88.69 88 ASP A O 1
ATOM 679 N N . PHE A 1 89 ? 8.329 -7.917 -11.372 1.00 89.88 89 PHE A N 1
ATOM 680 C CA . PHE A 1 89 ? 8.998 -6.804 -10.713 1.00 89.88 89 PHE A CA 1
ATOM 681 C C . PHE A 1 89 ? 8.283 -6.411 -9.417 1.00 89.88 89 PHE A C 1
ATOM 683 O O . PHE A 1 89 ? 8.915 -6.369 -8.357 1.00 89.88 89 PHE A O 1
ATOM 690 N N . PHE A 1 90 ? 6.971 -6.173 -9.464 1.00 90.44 90 PHE A N 1
ATOM 691 C CA . PHE A 1 90 ? 6.215 -5.794 -8.273 1.00 90.44 90 PHE A CA 1
ATOM 692 C C . PHE A 1 90 ? 6.141 -6.918 -7.235 1.00 90.44 90 PHE A C 1
ATOM 694 O O . PHE A 1 90 ? 6.229 -6.635 -6.039 1.00 90.44 90 PHE A O 1
ATOM 701 N N . ALA A 1 91 ? 6.074 -8.183 -7.661 1.00 89.25 91 ALA A N 1
ATOM 702 C CA . ALA A 1 91 ? 6.155 -9.328 -6.757 1.00 89.25 91 ALA A CA 1
ATOM 703 C C . ALA A 1 91 ? 7.475 -9.320 -5.968 1.00 89.25 91 ALA A C 1
ATOM 705 O O . ALA A 1 91 ? 7.470 -9.449 -4.741 1.00 89.25 91 ALA A O 1
ATOM 706 N N . LYS A 1 92 ? 8.602 -9.060 -6.637 1.00 88.19 92 LYS A N 1
ATOM 707 C CA . LYS A 1 92 ? 9.916 -8.951 -5.984 1.00 88.19 92 LYS A CA 1
ATOM 708 C C . LYS A 1 92 ? 9.996 -7.765 -5.028 1.00 88.19 92 LYS A C 1
ATOM 710 O O . LYS A 1 92 ? 10.463 -7.917 -3.904 1.00 88.19 92 LYS A O 1
ATOM 715 N N . VAL A 1 93 ? 9.505 -6.596 -5.438 1.00 88.81 93 VAL A N 1
ATOM 716 C CA . VAL A 1 93 ? 9.453 -5.406 -4.572 1.00 88.81 93 VAL A CA 1
ATOM 717 C C . VAL A 1 93 ? 8.613 -5.678 -3.316 1.00 88.81 93 VAL A C 1
ATOM 719 O O . VAL A 1 93 ? 9.035 -5.346 -2.204 1.00 88.81 93 VAL A O 1
ATOM 722 N N . SER A 1 94 ? 7.474 -6.359 -3.474 1.00 89.75 94 SER A N 1
ATOM 723 C CA . SER A 1 94 ? 6.577 -6.713 -2.369 1.00 89.75 94 SER A CA 1
ATOM 724 C C . SER A 1 94 ? 7.189 -7.707 -1.381 1.00 89.75 94 SER A C 1
ATOM 726 O O . SER A 1 94 ? 7.034 -7.528 -0.174 1.00 89.75 94 SER A O 1
ATOM 728 N N . ALA A 1 95 ? 7.968 -8.684 -1.861 1.00 88.69 95 ALA A N 1
ATOM 729 C CA . ALA A 1 95 ? 8.653 -9.664 -1.015 1.00 88.69 95 ALA A CA 1
ATOM 730 C C . ALA A 1 95 ? 9.629 -9.011 -0.019 1.00 88.69 95 ALA A C 1
ATOM 732 O O . ALA A 1 95 ? 9.913 -9.568 1.041 1.00 88.69 95 ALA A O 1
ATOM 733 N N . HIS A 1 96 ? 10.111 -7.804 -0.328 1.00 88.44 96 HIS A N 1
ATOM 734 C CA . HIS A 1 96 ? 10.992 -7.027 0.541 1.00 88.44 96 HIS A CA 1
ATOM 735 C C . HIS A 1 96 ? 10.262 -5.985 1.402 1.00 88.44 96 HIS A C 1
ATOM 737 O O . HIS A 1 96 ? 10.922 -5.217 2.101 1.00 88.44 96 HIS A O 1
ATOM 743 N N . ASN A 1 97 ? 8.923 -5.949 1.393 1.00 90.19 97 ASN A N 1
ATOM 744 C CA . ASN A 1 97 ? 8.121 -4.899 2.036 1.00 90.19 97 ASN A CA 1
ATOM 745 C C . ASN A 1 97 ? 8.521 -3.480 1.585 1.00 90.19 97 ASN A C 1
ATOM 747 O O . ASN A 1 97 ? 8.488 -2.526 2.369 1.00 90.19 97 ASN A O 1
ATOM 751 N N . LEU A 1 98 ? 8.935 -3.348 0.325 1.00 91.88 98 LEU A N 1
ATOM 752 C CA . LEU A 1 98 ? 9.300 -2.076 -0.283 1.00 91.88 98 LEU A CA 1
ATOM 753 C C . LEU A 1 98 ? 8.183 -1.596 -1.211 1.00 91.88 98 LEU A C 1
ATOM 755 O O . LEU A 1 98 ? 7.314 -2.353 -1.640 1.00 91.88 98 LEU A O 1
ATOM 759 N N . GLY A 1 99 ? 8.222 -0.308 -1.513 1.00 94.06 99 GLY A N 1
ATOM 760 C CA . GLY A 1 99 ? 7.467 0.337 -2.569 1.00 94.06 99 GLY A CA 1
ATOM 761 C C . GLY A 1 99 ? 8.400 1.117 -3.486 1.00 94.06 99 GLY A C 1
ATOM 762 O O . GLY A 1 99 ? 9.517 1.478 -3.107 1.00 94.06 99 GLY A O 1
ATOM 763 N N . VAL A 1 100 ? 7.938 1.372 -4.702 1.00 95.50 100 VAL A N 1
ATOM 764 C CA . VAL A 1 100 ? 8.639 2.163 -5.712 1.00 95.50 100 VAL A CA 1
ATOM 765 C C . VAL A 1 100 ? 8.135 3.591 -5.620 1.00 9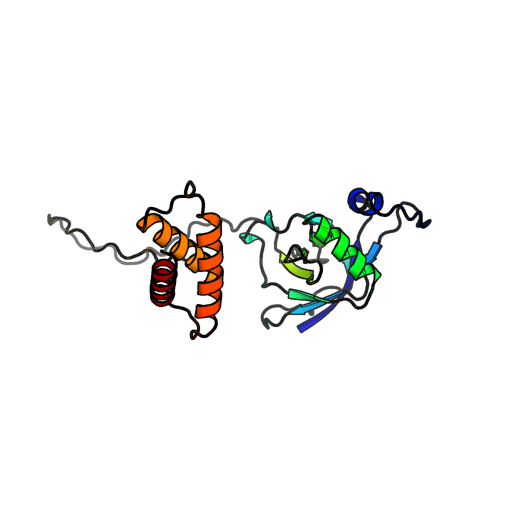5.50 100 VAL A C 1
ATOM 767 O O . VAL A 1 100 ? 6.957 3.847 -5.862 1.00 95.50 100 VAL A O 1
ATOM 770 N N . LEU A 1 101 ? 9.017 4.518 -5.264 1.00 96.12 101 LEU A N 1
ATOM 771 C CA . LEU A 1 101 ? 8.721 5.943 -5.280 1.00 96.12 101 LEU A CA 1
ATOM 772 C C . LEU A 1 101 ? 9.126 6.508 -6.640 1.00 96.12 101 LEU A C 1
ATOM 774 O O . LEU A 1 101 ? 10.290 6.402 -7.024 1.00 96.12 101 LEU A O 1
ATOM 778 N N . ALA A 1 102 ? 8.186 7.121 -7.348 1.00 95.94 102 ALA A N 1
ATOM 779 C CA . ALA A 1 102 ? 8.399 7.749 -8.643 1.00 95.94 102 ALA A CA 1
ATOM 780 C C . ALA A 1 102 ? 8.034 9.236 -8.601 1.00 95.94 102 ALA A C 1
ATOM 782 O O . ALA A 1 102 ? 7.061 9.625 -7.950 1.00 95.94 102 ALA A O 1
ATOM 783 N N . LYS A 1 103 ? 8.809 10.073 -9.296 1.00 92.69 103 LYS A N 1
ATOM 784 C CA . LYS A 1 103 ? 8.501 11.503 -9.427 1.00 92.69 103 LYS A CA 1
ATOM 785 C C . LYS A 1 103 ? 7.505 11.714 -10.554 1.00 92.69 103 LYS A C 1
ATOM 787 O O . LYS A 1 103 ? 7.671 11.126 -11.622 1.00 92.69 103 LYS A O 1
ATOM 792 N N . VAL A 1 104 ? 6.538 12.599 -10.342 1.00 93.50 104 VAL A N 1
ATOM 793 C CA . VAL A 1 104 ? 5.750 13.166 -11.436 1.00 93.50 104 VAL A CA 1
ATOM 794 C C . VAL A 1 104 ? 6.532 14.360 -12.012 1.00 93.50 104 VAL A C 1
ATOM 796 O O . VAL A 1 104 ? 6.805 15.303 -11.266 1.00 93.50 104 VAL A O 1
ATOM 799 N N . PRO A 1 105 ? 6.957 14.328 -13.291 1.00 92.19 105 PRO A N 1
ATOM 800 C CA . PRO A 1 105 ? 7.543 15.472 -13.989 1.00 92.19 105 PRO A CA 1
ATOM 801 C C . PRO A 1 105 ? 6.807 16.788 -13.727 1.00 92.19 105 PRO A C 1
ATOM 803 O O . PRO A 1 105 ? 5.582 16.807 -13.654 1.00 92.19 105 PRO A O 1
ATOM 806 N N . ASP A 1 106 ? 7.571 17.869 -13.554 1.00 90.81 106 ASP A N 1
ATOM 807 C CA . ASP A 1 106 ? 7.073 19.242 -13.361 1.00 90.81 106 ASP A CA 1
ATOM 808 C C . ASP A 1 106 ? 6.102 19.443 -12.182 1.00 90.81 106 ASP A C 1
ATOM 810 O O . ASP A 1 106 ? 5.484 20.496 -12.034 1.00 90.81 106 ASP A O 1
ATOM 814 N N . SER A 1 107 ? 6.008 18.453 -11.293 1.00 90.12 107 SER A N 1
ATOM 815 C CA . SER A 1 107 ? 5.196 18.492 -10.088 1.00 90.12 107 SER A CA 1
ATOM 816 C C . SER A 1 107 ? 6.043 18.185 -8.857 1.00 90.12 107 SER A C 1
ATOM 818 O O . SER A 1 107 ? 7.062 17.494 -8.902 1.00 90.12 107 SER A O 1
ATOM 820 N N . ASP A 1 108 ? 5.575 18.678 -7.717 1.00 89.75 108 ASP A N 1
ATOM 821 C CA . ASP A 1 108 ? 6.068 18.301 -6.389 1.00 89.75 108 ASP A CA 1
ATOM 822 C C . ASP A 1 108 ? 5.397 17.015 -5.858 1.00 89.75 108 ASP A C 1
ATOM 824 O O . ASP A 1 108 ? 5.583 16.544 -4.731 1.00 89.75 108 ASP A O 1
ATOM 828 N N . THR A 1 109 ? 4.558 16.442 -6.710 1.00 92.00 109 THR A N 1
ATOM 829 C CA . THR A 1 109 ? 3.849 15.207 -6.469 1.00 92.00 109 THR A CA 1
ATOM 830 C C . THR A 1 109 ? 4.744 14.009 -6.738 1.00 92.00 109 THR A C 1
ATOM 832 O O . THR A 1 109 ? 5.483 13.940 -7.722 1.00 92.00 109 THR A O 1
ATOM 835 N N . HIS A 1 110 ? 4.605 13.011 -5.879 1.00 95.19 110 HIS A N 1
ATOM 836 C CA . HIS A 1 110 ? 5.253 11.724 -6.021 1.00 95.19 110 HIS A CA 1
ATOM 837 C C . HIS A 1 110 ? 4.196 10.623 -6.088 1.00 95.19 110 HIS A C 1
ATOM 839 O O . HIS A 1 110 ? 3.129 10.737 -5.491 1.00 95.19 110 HIS A O 1
ATOM 845 N N . MET A 1 111 ? 4.494 9.547 -6.803 1.00 96.44 111 MET A N 1
ATOM 846 C CA . MET A 1 111 ? 3.665 8.349 -6.862 1.00 96.44 111 MET A CA 1
ATOM 847 C C . MET A 1 111 ? 4.396 7.213 -6.162 1.00 96.44 111 MET A C 1
ATOM 849 O O . MET A 1 111 ? 5.546 6.921 -6.478 1.00 96.44 111 MET A O 1
ATOM 853 N N . LEU A 1 112 ? 3.736 6.576 -5.203 1.00 97.06 112 LEU A N 1
ATOM 854 C CA . LEU A 1 112 ? 4.246 5.395 -4.520 1.00 97.06 112 LEU A CA 1
ATOM 855 C C . LEU A 1 112 ? 3.474 4.167 -4.980 1.00 97.06 112 LEU A C 1
ATOM 857 O O . LEU A 1 112 ? 2.268 4.111 -4.764 1.00 97.06 112 LEU A O 1
ATOM 861 N N . PHE A 1 113 ? 4.179 3.172 -5.507 1.00 96.38 113 PHE A N 1
ATOM 862 C CA . PHE A 1 113 ? 3.639 1.859 -5.862 1.00 96.38 113 PHE A CA 1
ATOM 863 C C . PHE A 1 113 ? 4.072 0.826 -4.821 1.00 96.38 113 PHE A C 1
ATOM 865 O O . PHE A 1 113 ? 5.266 0.685 -4.575 1.00 96.38 113 PHE A O 1
ATOM 872 N N . TYR A 1 114 ? 3.147 0.107 -4.192 1.00 95.31 114 TYR A N 1
ATOM 873 C CA . TYR A 1 114 ? 3.460 -0.842 -3.116 1.00 95.31 114 TYR A CA 1
ATOM 874 C C . TYR A 1 114 ? 2.418 -1.963 -3.027 1.00 95.31 114 TYR A C 1
ATOM 876 O O . TYR A 1 114 ? 1.299 -1.812 -3.506 1.00 95.31 114 TYR A O 1
ATOM 884 N N . ALA A 1 115 ? 2.766 -3.084 -2.397 1.00 93.19 115 ALA A N 1
ATOM 885 C CA . ALA A 1 115 ? 1.801 -4.137 -2.082 1.00 93.19 115 ALA A CA 1
ATOM 886 C C . ALA A 1 115 ? 1.111 -3.859 -0.741 1.00 93.19 115 ALA A C 1
ATOM 888 O O . ALA A 1 115 ? 1.774 -3.513 0.240 1.00 93.19 115 ALA A O 1
ATOM 889 N N . LEU A 1 116 ? -0.217 -4.001 -0.700 1.00 84.25 116 LEU A N 1
ATOM 890 C CA . LEU A 1 116 ? -1.001 -3.744 0.514 1.00 84.25 116 LEU A CA 1
ATOM 891 C C . LEU A 1 116 ? -0.769 -4.810 1.596 1.00 84.25 116 LEU A C 1
ATOM 893 O O . LEU A 1 116 ? -0.688 -4.485 2.781 1.00 84.25 116 LEU A O 1
ATOM 897 N N . ASP A 1 117 ? -0.636 -6.062 1.169 1.00 78.31 117 ASP A N 1
ATOM 898 C CA . ASP A 1 117 ? -0.528 -7.237 2.026 1.00 78.31 117 ASP A CA 1
ATOM 899 C C . ASP A 1 117 ? 0.750 -8.029 1.715 1.00 78.31 117 ASP A C 1
ATOM 901 O O . ASP A 1 117 ? 1.397 -7.831 0.687 1.00 78.31 117 ASP A O 1
ATOM 905 N N . GLU A 1 118 ? 1.090 -8.980 2.591 1.00 64.50 118 GLU A N 1
ATOM 906 C CA . GLU A 1 118 ? 2.177 -9.951 2.361 1.00 64.50 118 GLU A CA 1
ATOM 907 C C . GLU A 1 118 ? 1.899 -10.867 1.157 1.00 64.50 118 GLU A C 1
ATOM 909 O O . GLU A 1 118 ? 2.786 -11.570 0.677 1.00 64.50 118 GLU A O 1
ATOM 914 N N . THR A 1 119 ? 0.668 -10.851 0.643 1.00 58.00 119 THR A N 1
ATOM 915 C CA . THR A 1 119 ? 0.326 -11.504 -0.612 1.00 58.00 119 THR A CA 1
ATOM 916 C C . THR A 1 119 ? 0.599 -10.551 -1.783 1.00 58.00 119 THR A C 1
ATOM 918 O O . THR A 1 119 ? -0.061 -9.511 -1.866 1.00 58.00 119 THR A O 1
ATOM 921 N N . PRO A 1 120 ? 1.461 -10.917 -2.752 1.00 61.16 120 PRO A N 1
ATOM 922 C CA . PRO A 1 120 ? 1.809 -10.081 -3.913 1.00 61.16 120 PRO A CA 1
ATOM 923 C C . PRO A 1 120 ? 0.629 -9.823 -4.869 1.00 61.16 120 PRO A C 1
ATOM 925 O O . PRO A 1 120 ? 0.782 -9.156 -5.885 1.00 61.16 120 PRO A O 1
ATOM 928 N N . ALA A 1 121 ? -0.556 -10.357 -4.561 1.00 66.56 121 ALA A N 1
ATOM 929 C CA . ALA A 1 121 ? -1.723 -10.357 -5.430 1.00 66.56 121 ALA A CA 1
ATOM 930 C C . ALA A 1 121 ? -2.341 -8.968 -5.654 1.00 66.56 121 ALA A C 1
ATOM 932 O O . ALA A 1 121 ? -3.158 -8.819 -6.560 1.00 66.56 121 ALA A O 1
ATOM 933 N N . ARG A 1 122 ? -1.998 -7.958 -4.842 1.00 88.62 122 ARG A N 1
ATOM 934 C CA . ARG A 1 122 ? -2.597 -6.626 -4.963 1.00 88.62 122 ARG A CA 1
ATOM 935 C C . ARG A 1 122 ? -1.570 -5.513 -4.811 1.00 88.62 122 ARG A C 1
ATOM 937 O O . ARG A 1 122 ? -1.141 -5.188 -3.703 1.00 88.62 122 ARG A O 1
ATOM 944 N N . ILE A 1 123 ? -1.225 -4.917 -5.948 1.00 93.81 123 ILE A N 1
ATOM 945 C CA . ILE A 1 123 ? -0.400 -3.715 -6.019 1.00 93.81 123 ILE A CA 1
ATOM 946 C C . ILE A 1 123 ? -1.310 -2.494 -5.969 1.00 93.81 123 ILE A C 1
ATOM 948 O O . ILE A 1 123 ? -2.365 -2.439 -6.605 1.00 93.81 123 ILE A O 1
ATOM 952 N N . CYS A 1 124 ? -0.885 -1.518 -5.185 1.00 95.12 124 CYS A N 1
ATOM 953 C CA . CYS A 1 124 ? -1.588 -0.280 -4.950 1.00 95.12 124 CYS A CA 1
ATOM 954 C C . CYS A 1 124 ? -0.677 0.908 -5.246 1.00 95.12 124 CYS A C 1
ATOM 956 O O . CYS A 1 124 ? 0.546 0.825 -5.124 1.00 95.12 124 CYS A O 1
ATOM 958 N N . ALA A 1 125 ? -1.292 2.026 -5.615 1.00 96.00 125 ALA A N 1
ATOM 959 C CA . ALA A 1 125 ? -0.627 3.300 -5.810 1.00 96.00 125 ALA A CA 1
ATOM 960 C C . ALA A 1 125 ? -1.206 4.364 -4.876 1.00 96.00 125 ALA A C 1
ATOM 962 O O . ALA A 1 125 ? -2.403 4.363 -4.576 1.00 96.00 125 ALA A O 1
ATOM 963 N N . ARG A 1 126 ? -0.361 5.299 -4.439 1.00 95.50 126 ARG A N 1
ATOM 964 C CA . ARG A 1 126 ? -0.777 6.522 -3.743 1.00 95.50 126 ARG A CA 1
ATOM 965 C C . ARG A 1 126 ? -0.003 7.725 -4.240 1.00 95.50 126 ARG A C 1
ATOM 967 O O . ARG A 1 126 ? 1.204 7.652 -4.457 1.00 95.50 126 ARG A O 1
ATOM 974 N N . GLN A 1 127 ? -0.709 8.840 -4.340 1.00 95.06 127 GLN A N 1
ATOM 975 C CA . GLN A 1 127 ? -0.119 10.150 -4.556 1.00 95.06 127 GLN A CA 1
ATOM 976 C C . GLN A 1 127 ? 0.376 10.715 -3.221 1.00 95.06 127 GLN A C 1
ATOM 978 O O . GLN A 1 127 ? -0.375 10.765 -2.237 1.00 95.06 127 GLN A O 1
ATOM 983 N N . LEU A 1 128 ? 1.633 11.144 -3.203 1.00 94.50 128 LEU A N 1
ATOM 984 C CA . LEU A 1 128 ? 2.313 11.717 -2.053 1.00 94.50 128 LEU A CA 1
ATOM 985 C C . LEU A 1 128 ? 2.759 13.151 -2.341 1.00 94.50 128 LEU A C 1
ATOM 987 O O . LEU A 1 128 ? 3.154 13.480 -3.461 1.00 94.50 128 LEU A O 1
ATOM 991 N N . ARG A 1 129 ? 2.776 13.976 -1.295 1.00 92.94 129 ARG A N 1
ATOM 992 C CA . ARG A 1 129 ? 3.414 15.295 -1.285 1.00 92.94 129 ARG A CA 1
ATOM 993 C C . ARG A 1 129 ? 4.474 15.300 -0.192 1.00 92.94 129 ARG A C 1
ATOM 995 O O . ARG A 1 129 ? 4.147 15.227 0.988 1.00 92.94 129 ARG A O 1
ATOM 1002 N N . LEU A 1 130 ? 5.741 15.304 -0.598 1.00 87.62 130 LEU A N 1
ATOM 1003 C CA . LEU A 1 130 ? 6.882 15.215 0.322 1.00 87.62 130 LEU A CA 1
ATOM 1004 C C . LEU A 1 130 ? 7.411 16.592 0.737 1.00 87.62 130 LEU A C 1
ATOM 1006 O O . LEU A 1 130 ? 8.202 16.691 1.674 1.00 87.62 130 LEU A O 1
ATOM 1010 N N . SER A 1 131 ? 6.977 17.650 0.054 1.00 81.75 131 SER A N 1
ATOM 1011 C CA . SER A 1 131 ? 7.360 19.016 0.361 1.00 81.75 131 SER A CA 1
ATOM 1012 C C . SER A 1 131 ? 6.646 19.540 1.596 1.00 81.75 131 SER A C 1
ATOM 1014 O O . SER A 1 131 ? 5.462 19.859 1.569 1.00 81.75 131 SER A O 1
ATOM 1016 N N . GLN A 1 132 ? 7.456 19.666 2.645 1.00 66.31 132 GLN A N 1
ATOM 1017 C CA . GLN A 1 132 ? 7.204 20.353 3.904 1.00 66.31 132 GLN A CA 1
ATOM 1018 C C . GLN A 1 132 ? 6.059 19.756 4.752 1.00 66.31 132 GLN A C 1
ATOM 1020 O O . GLN A 1 132 ? 4.941 19.562 4.272 1.00 66.31 132 GLN A O 1
ATOM 1025 N N . PRO A 1 133 ? 6.303 19.467 6.045 1.00 69.38 133 PRO A N 1
ATOM 1026 C CA . PRO A 1 133 ? 5.199 19.205 6.958 1.00 69.38 133 PRO A CA 1
ATOM 1027 C C . PRO A 1 133 ? 4.250 20.414 6.940 1.00 69.38 133 PRO A C 1
ATOM 1029 O O . PRO A 1 133 ? 4.716 21.527 6.663 1.00 69.38 133 PRO A O 1
ATOM 1032 N N . PRO A 1 134 ? 2.946 20.223 7.216 1.00 66.81 134 PRO A N 1
ATOM 1033 C CA . PRO A 1 134 ? 2.038 21.350 7.387 1.00 66.81 134 PRO A CA 1
ATOM 1034 C C . PRO A 1 134 ? 2.709 22.330 8.345 1.00 66.81 134 PRO A C 1
ATOM 1036 O O . PRO A 1 134 ? 3.126 21.936 9.434 1.00 66.81 134 PRO A O 1
ATOM 1039 N N . SER A 1 135 ? 2.925 23.563 7.886 1.00 64.94 135 SER A N 1
ATOM 1040 C CA . SER A 1 135 ? 3.461 24.602 8.749 1.00 64.94 135 SER A CA 1
ATOM 1041 C C . SER A 1 135 ? 2.548 24.669 9.964 1.00 64.94 135 SER A C 1
ATOM 1043 O O . SER A 1 135 ? 1.337 24.824 9.792 1.00 64.94 135 SER A O 1
ATOM 1045 N N . ASP A 1 136 ? 3.119 24.537 11.163 1.00 59.44 136 ASP A N 1
ATOM 1046 C CA . ASP A 1 136 ? 2.466 24.895 12.422 1.00 59.44 136 ASP A CA 1
ATOM 1047 C C . ASP A 1 136 ? 2.229 26.415 12.413 1.00 59.44 136 ASP A C 1
ATOM 1049 O O . ASP A 1 136 ? 2.822 27.167 13.185 1.00 59.44 136 ASP A O 1
ATOM 1053 N N . GLU A 1 137 ? 1.417 26.916 11.481 1.00 52.44 137 GLU A N 1
ATOM 1054 C CA . GLU A 1 137 ? 0.818 28.218 11.674 1.00 52.44 137 GLU A CA 1
ATOM 1055 C C . GLU A 1 137 ? -0.121 28.050 12.865 1.00 52.44 137 GLU A C 1
ATOM 1057 O O . GLU A 1 137 ? -1.011 27.190 12.827 1.00 52.44 137 GLU A O 1
ATOM 1062 N N . PRO A 1 138 ? 0.092 28.804 13.959 1.00 51.69 138 PRO A N 1
ATOM 1063 C CA . PRO A 1 138 ? -0.844 28.781 15.058 1.00 51.69 138 PRO A CA 1
ATOM 1064 C C . PRO A 1 138 ? -2.190 29.162 14.462 1.00 51.69 138 PRO A C 1
ATOM 1066 O O . PRO A 1 138 ? -2.331 30.240 13.884 1.00 51.69 138 PRO A O 1
ATOM 1069 N N . VAL A 1 139 ? -3.166 28.262 14.579 1.00 54.31 139 VAL A N 1
ATOM 1070 C CA . VAL A 1 139 ? -4.568 28.588 14.353 1.00 54.31 139 VAL A CA 1
ATOM 1071 C C . VAL A 1 139 ? -4.865 29.722 15.325 1.00 54.31 139 VAL A C 1
ATOM 1073 O O . VAL A 1 139 ? -5.149 29.490 16.499 1.00 54.31 139 VAL A O 1
ATOM 1076 N N . GLN A 1 140 ? -4.720 30.962 14.856 1.00 47.22 140 GLN A N 1
ATOM 1077 C CA . GLN A 1 140 ? -5.272 32.131 15.507 1.00 47.22 140 GLN A CA 1
ATOM 1078 C C . GLN A 1 140 ? -6.775 31.934 15.405 1.00 47.22 140 GLN A C 1
ATOM 1080 O O . GLN A 1 140 ? -7.424 32.327 14.435 1.00 47.22 140 GLN A O 1
ATOM 1085 N N . ALA A 1 141 ? -7.311 31.217 16.393 1.00 44.72 141 ALA A N 1
ATOM 1086 C CA . ALA A 1 141 ? -8.713 31.267 16.716 1.00 44.72 141 ALA A CA 1
ATOM 1087 C C . ALA A 1 141 ? -9.063 32.752 16.769 1.00 44.72 141 ALA A C 1
ATOM 1089 O O . ALA A 1 141 ? -8.421 33.524 17.480 1.00 44.72 141 ALA A O 1
ATOM 1090 N N . ALA A 1 142 ? -10.003 33.147 15.920 1.00 48.62 142 ALA A N 1
ATOM 1091 C CA . ALA A 1 142 ? -10.482 34.504 15.826 1.00 48.62 142 ALA A CA 1
ATOM 1092 C C . ALA A 1 142 ? -11.093 34.922 17.173 1.00 48.62 142 ALA A C 1
ATOM 1094 O O . ALA A 1 142 ? -12.294 34.797 17.391 1.00 48.62 142 ALA A O 1
ATOM 1095 N N . GLU A 1 143 ? -10.267 35.439 18.079 1.00 44.88 143 GLU A N 1
ATOM 1096 C CA . GLU A 1 143 ? -10.690 36.228 19.231 1.00 44.88 143 GLU A CA 1
ATOM 1097 C C . GLU A 1 143 ? -10.995 37.647 18.747 1.00 44.88 143 GLU A C 1
ATOM 1099 O O . GLU A 1 143 ? -10.288 38.605 19.031 1.00 44.88 143 GLU A O 1
ATOM 1104 N N . ASN A 1 144 ? -12.066 37.778 17.970 1.00 46.31 144 ASN A N 1
ATOM 1105 C CA . ASN A 1 144 ? -12.712 39.058 17.738 1.00 46.31 144 ASN A CA 1
ATOM 1106 C C . ASN A 1 144 ? -14.177 38.923 18.133 1.00 46.31 144 ASN A C 1
ATOM 1108 O O . ASN A 1 144 ? -15.022 38.576 17.310 1.00 46.31 144 ASN A O 1
ATOM 1112 N N . SER A 1 145 ? -14.477 39.218 19.399 1.00 43.59 145 SER A N 1
ATOM 1113 C CA . SER A 1 145 ? -15.515 40.193 19.764 1.00 43.59 145 SER A CA 1
ATOM 1114 C C . SER A 1 145 ? -15.728 40.269 21.276 1.00 43.59 145 SER A C 1
ATOM 1116 O O . SER A 1 145 ? -15.858 39.254 21.950 1.00 43.59 145 SER A O 1
ATOM 1118 N N . LEU A 1 146 ? -15.893 41.514 21.733 1.00 41.69 146 LEU A N 1
ATOM 1119 C CA . LEU A 1 146 ? -16.463 41.970 23.009 1.00 41.69 146 LEU A CA 1
ATOM 1120 C C . LEU A 1 146 ? -15.520 42.036 24.217 1.00 41.69 146 LEU A C 1
ATOM 1122 O O . LEU A 1 146 ? -15.694 41.378 25.237 1.00 41.69 146 LEU A O 1
ATOM 1126 N N . ALA A 1 147 ? -14.615 43.012 24.153 1.00 43.44 147 ALA A N 1
ATOM 1127 C CA . ALA A 1 147 ? -14.244 43.763 25.342 1.00 43.44 147 ALA A CA 1
ATOM 1128 C C . ALA A 1 147 ? -15.379 44.742 25.692 1.00 43.44 147 ALA A C 1
ATOM 1130 O O . ALA A 1 147 ? -15.637 45.669 24.923 1.00 43.44 147 ALA A O 1
ATOM 1131 N N . SER A 1 148 ? -16.044 44.543 26.835 1.00 45.47 148 SER A N 1
ATOM 1132 C CA . SER A 1 148 ? -16.386 45.580 27.832 1.00 45.47 148 SER A CA 1
ATOM 1133 C C . SER A 1 148 ? -17.394 45.065 28.869 1.00 45.47 148 SER A C 1
ATOM 1135 O O . SER A 1 148 ? -18.294 44.303 28.536 1.00 45.47 148 SER A O 1
ATOM 1137 N N . VAL A 1 149 ? -17.285 45.623 30.083 1.00 41.44 149 VAL A N 1
ATOM 1138 C CA . VAL A 1 149 ? -18.232 45.604 31.224 1.00 41.44 149 VAL A CA 1
ATOM 1139 C C . VAL A 1 149 ? -17.883 44.646 32.386 1.00 41.44 149 VAL A C 1
ATOM 1141 O O . VAL A 1 149 ? -18.369 43.532 32.505 1.00 41.44 149 VAL A O 1
ATOM 1144 N N . THR A 1 150 ? -17.010 45.167 33.259 1.00 42.38 150 THR A N 1
ATOM 1145 C CA . THR A 1 150 ? -17.075 45.228 34.741 1.00 42.38 150 THR A CA 1
ATOM 1146 C C . THR A 1 150 ? -17.738 44.115 35.576 1.00 42.38 150 THR A C 1
ATOM 1148 O O . THR A 1 150 ? -18.954 43.950 35.546 1.00 42.38 150 THR A O 1
ATOM 1151 N N . SER A 1 151 ? -16.927 43.572 36.502 1.00 40.03 151 SER A N 1
ATOM 1152 C CA . SER A 1 151 ? -17.144 43.433 37.967 1.00 40.03 151 SER A CA 1
ATOM 1153 C C . SER A 1 151 ? -16.905 42.019 38.529 1.00 40.03 151 SER A C 1
ATOM 1155 O O . SER A 1 151 ? -17.236 41.035 37.873 1.00 40.03 151 SER A O 1
ATOM 1157 N N . PRO A 1 152 ? -16.336 41.896 39.750 1.00 55.38 152 PRO A N 1
ATOM 1158 C CA . PRO A 1 152 ? -15.955 40.619 40.340 1.00 55.38 152 PRO A CA 1
ATOM 1159 C C . PRO A 1 152 ? -17.082 40.061 41.215 1.00 55.38 152 PRO A C 1
ATOM 1161 O O . PRO A 1 152 ? -17.569 40.746 42.115 1.00 55.38 152 PRO A O 1
ATOM 1164 N N . GLN A 1 153 ? -17.453 38.796 41.027 1.00 38.12 153 GLN A N 1
ATOM 1165 C CA . GLN A 1 153 ? -18.182 38.057 42.054 1.00 38.12 153 GLN A CA 1
ATOM 1166 C C . GLN A 1 153 ? -17.739 36.597 42.101 1.00 38.12 153 GLN A C 1
ATOM 1168 O O . GLN A 1 153 ? -17.760 35.863 41.120 1.00 38.12 153 GLN A O 1
ATOM 1173 N N . SER A 1 154 ? -17.295 36.233 43.300 1.00 46.75 154 SER A N 1
ATOM 1174 C CA . SER A 1 154 ? -16.959 34.896 43.757 1.00 46.75 154 SER A CA 1
ATOM 1175 C C . SER A 1 154 ? -18.144 33.952 43.554 1.00 46.75 154 SER A C 1
ATOM 1177 O O . SER A 1 154 ? -19.228 34.199 44.083 1.00 46.75 154 SER A O 1
ATOM 1179 N N . THR A 1 155 ? -17.960 32.860 42.813 1.00 39.38 155 THR A N 1
ATOM 1180 C CA . THR A 1 155 ? -18.848 31.697 42.900 1.00 39.38 155 THR A CA 1
ATOM 1181 C C . THR A 1 155 ? -18.063 30.426 42.584 1.00 39.38 155 THR A C 1
ATOM 1183 O O . THR A 1 155 ? -17.277 30.352 41.646 1.00 39.38 155 THR A O 1
ATOM 1186 N N . ILE A 1 156 ? -18.256 29.455 43.465 1.00 52.72 156 ILE A N 1
ATOM 1187 C CA . ILE A 1 156 ? -17.615 28.147 43.584 1.00 52.72 156 ILE A CA 1
ATOM 1188 C C . ILE A 1 156 ? -17.673 27.371 42.251 1.00 52.72 156 ILE A C 1
ATOM 1190 O O . ILE A 1 156 ? -18.761 27.260 41.682 1.00 52.72 156 ILE A O 1
ATOM 1194 N N . PRO A 1 157 ? -16.565 26.785 41.750 1.00 39.62 157 PRO A N 1
ATOM 1195 C CA . PRO A 1 157 ? -16.619 25.957 40.553 1.00 39.62 157 PRO A CA 1
ATOM 1196 C C . PRO A 1 157 ? -17.267 24.602 40.866 1.00 39.62 157 PRO A C 1
ATOM 1198 O O . PRO A 1 157 ? -16.710 23.754 41.561 1.00 39.62 157 PRO A O 1
ATOM 1201 N N . SER A 1 158 ? -18.471 24.424 40.326 1.00 41.50 158 SER A N 1
ATOM 1202 C CA . SER A 1 158 ? -19.150 23.140 40.153 1.00 41.50 158 SER A CA 1
ATOM 1203 C C . SER A 1 158 ? -18.360 22.265 39.162 1.00 41.50 158 SER A C 1
ATOM 1205 O O . SER A 1 158 ? -17.926 22.787 38.130 1.00 41.50 158 SER A O 1
ATOM 1207 N N . PRO A 1 159 ? -18.141 20.963 39.423 1.00 48.72 159 PRO A N 1
ATOM 1208 C CA . PRO A 1 159 ? -17.438 20.090 38.490 1.00 48.72 159 PRO A CA 1
ATOM 1209 C C . PRO A 1 159 ? -18.291 19.871 37.234 1.00 48.72 159 PRO A C 1
ATOM 1211 O O . PRO A 1 159 ? -19.363 19.268 37.281 1.00 48.72 159 PRO A O 1
ATOM 1214 N N . ALA A 1 160 ? -17.808 20.382 36.101 1.00 43.09 160 ALA A N 1
ATOM 1215 C CA . ALA A 1 160 ? -18.409 20.151 34.797 1.00 43.09 160 ALA A CA 1
ATOM 1216 C C . ALA A 1 160 ? -18.395 18.646 34.446 1.00 43.09 160 ALA A C 1
ATOM 1218 O O . ALA A 1 160 ? -17.422 17.952 34.758 1.00 43.09 160 ALA A O 1
ATOM 1219 N N . PRO A 1 161 ? -19.442 18.128 33.780 1.00 43.69 161 PRO A N 1
ATOM 1220 C CA . PRO A 1 161 ? -19.448 16.765 33.274 1.00 43.69 161 PRO A CA 1
ATOM 1221 C C . PRO A 1 161 ? -18.348 16.605 32.222 1.00 43.69 161 PRO A C 1
ATOM 1223 O O . PRO A 1 161 ? -18.209 17.417 31.307 1.00 43.69 161 PRO A O 1
ATOM 1226 N N . ILE A 1 162 ? -17.563 15.543 32.374 1.00 46.53 162 ILE A N 1
ATOM 1227 C CA . ILE A 1 162 ? -16.515 15.129 31.444 1.00 46.53 162 ILE A CA 1
ATOM 1228 C C . ILE A 1 162 ? -17.193 14.820 30.104 1.00 46.53 162 ILE A C 1
ATOM 1230 O O . ILE A 1 162 ? -17.793 13.761 29.927 1.00 46.53 162 ILE A O 1
ATOM 1234 N N . VAL A 1 163 ? -17.136 15.766 29.169 1.00 39.59 163 VAL A N 1
ATOM 1235 C CA . VAL A 1 163 ? -17.527 15.538 27.777 1.00 39.59 163 VAL A CA 1
ATOM 1236 C C . VAL A 1 163 ? -16.506 14.561 27.186 1.00 39.59 163 VAL A C 1
ATOM 1238 O O . VAL A 1 163 ? -15.310 14.861 27.224 1.00 39.59 163 VAL A O 1
ATOM 1241 N N . PRO A 1 164 ? -16.916 13.393 26.659 1.00 45.09 164 PRO A N 1
ATOM 1242 C CA . PRO A 1 164 ? -15.988 12.488 26.006 1.00 45.09 164 PRO A CA 1
ATOM 1243 C C . PRO A 1 164 ? -15.402 13.187 24.783 1.00 45.09 164 PRO A C 1
ATOM 1245 O O . PRO A 1 164 ? -16.120 13.536 23.845 1.00 45.09 164 PRO A O 1
ATOM 1248 N N . THR A 1 165 ? -14.088 13.385 24.813 1.00 38.12 165 THR A N 1
ATOM 1249 C CA . THR A 1 165 ? -13.269 13.799 23.680 1.00 38.12 165 THR A CA 1
ATOM 1250 C C . THR A 1 165 ? -13.656 12.972 22.458 1.00 38.12 165 THR A C 1
ATOM 1252 O O . THR A 1 165 ? -13.423 11.762 22.418 1.00 38.12 165 THR A O 1
ATOM 1255 N N . GLN A 1 166 ? -14.274 13.616 21.466 1.00 40.69 166 GLN A N 1
ATOM 1256 C CA . GLN A 1 166 ? -14.507 13.010 20.162 1.00 40.69 166 GLN A CA 1
ATOM 1257 C C . GLN A 1 166 ? -13.138 12.653 19.577 1.00 40.69 166 GLN A C 1
ATOM 1259 O O . GLN A 1 166 ? -12.329 13.524 19.263 1.00 40.69 166 GLN A O 1
ATOM 1264 N N . CYS A 1 167 ? -12.854 11.354 19.511 1.00 38.44 167 CYS A N 1
ATOM 1265 C CA . CYS A 1 167 ? -11.635 10.820 18.925 1.00 38.44 167 CYS A CA 1
ATOM 1266 C C . CYS A 1 167 ? -11.695 11.079 17.415 1.00 38.44 167 CYS A C 1
ATOM 1268 O O . CYS A 1 167 ? -12.379 10.374 16.672 1.00 38.44 167 CYS A O 1
ATOM 1270 N N . GLY A 1 168 ? -11.046 12.156 16.981 1.00 40.31 168 GLY A N 1
ATOM 1271 C CA . GLY A 1 168 ? -10.926 12.520 15.581 1.00 40.31 168 GLY A CA 1
ATOM 1272 C C . GLY A 1 168 ? -10.016 11.557 14.815 1.00 40.31 168 GLY A C 1
ATOM 1273 O O . GLY A 1 168 ? -8.951 11.175 15.287 1.00 40.31 168 GLY A O 1
ATOM 1274 N N . ILE A 1 169 ? -10.429 11.248 13.583 1.00 45.28 169 ILE A N 1
ATOM 1275 C CA . ILE A 1 169 ? -9.571 10.862 12.443 1.00 45.28 169 ILE A CA 1
ATOM 1276 C C . ILE A 1 169 ? -8.878 9.487 12.542 1.00 45.28 169 ILE A C 1
ATOM 1278 O O . ILE A 1 169 ? -8.026 9.145 11.730 1.00 45.28 169 ILE A O 1
ATOM 1282 N N . ASP A 1 170 ? -9.299 8.621 13.455 1.00 54.69 170 ASP A N 1
ATOM 1283 C CA . ASP A 1 170 ? -8.897 7.218 13.434 1.00 54.69 170 ASP A CA 1
ATOM 1284 C C . ASP A 1 170 ? -10.011 6.388 12.789 1.00 54.69 170 ASP A C 1
ATOM 1286 O O . ASP A 1 170 ? -11.111 6.286 13.327 1.00 54.69 170 ASP A O 1
ATOM 1290 N N . GLY A 1 171 ? -9.753 5.827 11.599 1.00 77.06 171 GLY A N 1
ATOM 1291 C CA . GLY A 1 171 ? -10.751 5.067 10.835 1.00 77.06 171 GLY A CA 1
ATOM 1292 C C . GLY A 1 171 ? -11.465 3.990 11.675 1.00 77.06 171 GLY A C 1
ATOM 1293 O O . GLY A 1 171 ? -10.904 3.512 12.665 1.00 77.06 171 GLY A O 1
ATOM 1294 N N . PRO A 1 172 ? -12.671 3.538 11.274 1.00 84.56 172 PRO A N 1
ATOM 1295 C CA . PRO A 1 172 ? -13.561 2.703 12.100 1.00 84.56 172 PRO A CA 1
ATOM 1296 C C . PRO A 1 172 ? -12.889 1.434 12.643 1.00 84.56 172 PRO A C 1
ATOM 1298 O O . PRO A 1 172 ? -13.211 0.956 13.728 1.00 84.56 172 PRO A O 1
ATOM 1301 N N . ARG A 1 173 ? -11.888 0.919 11.924 1.00 89.81 173 ARG A N 1
ATOM 1302 C CA . ARG A 1 173 ? -11.064 -0.212 12.354 1.00 89.81 173 ARG A CA 1
ATOM 1303 C C . ARG A 1 173 ? -10.222 0.082 13.598 1.00 89.81 173 ARG A C 1
ATOM 1305 O O . ARG A 1 173 ? -10.126 -0.768 14.475 1.00 89.81 173 ARG A O 1
ATOM 1312 N N . LYS A 1 174 ? -9.604 1.259 13.690 1.00 90.88 174 LYS A N 1
ATOM 1313 C CA . LYS A 1 174 ? -8.769 1.632 14.839 1.00 90.88 174 LYS A CA 1
ATOM 1314 C C . LYS A 1 174 ? -9.636 1.905 16.069 1.00 90.88 174 LYS A C 1
ATOM 1316 O O . LYS A 1 174 ? -9.287 1.445 17.152 1.00 90.88 174 LYS A O 1
ATOM 1321 N N . ALA A 1 175 ? -10.801 2.531 15.888 1.00 91.25 175 ALA A N 1
ATOM 1322 C CA . ALA A 1 175 ? -11.807 2.662 16.945 1.00 91.25 175 ALA A CA 1
ATOM 1323 C C . ALA A 1 175 ? -12.260 1.290 17.482 1.00 91.25 175 ALA A C 1
ATOM 1325 O O . ALA A 1 175 ? -12.290 1.074 18.696 1.00 91.25 175 ALA A O 1
ATOM 1326 N N . LEU A 1 176 ? -12.514 0.326 16.590 1.00 94.50 176 LEU A N 1
ATOM 1327 C CA . LEU A 1 176 ? -12.853 -1.045 16.973 1.00 94.50 176 LEU A CA 1
ATOM 1328 C C . LEU A 1 176 ? -11.721 -1.728 17.756 1.00 94.50 176 LEU A C 1
ATOM 1330 O O . LEU A 1 176 ? -11.966 -2.317 18.806 1.00 94.50 176 LEU A O 1
ATOM 1334 N N . GLN A 1 177 ? -10.474 -1.616 17.288 1.00 96.00 177 GLN A N 1
ATOM 1335 C CA . GLN A 1 177 ? -9.312 -2.183 17.982 1.00 96.00 177 GLN A CA 1
ATOM 1336 C C . GLN A 1 177 ? -9.147 -1.608 19.393 1.00 96.00 177 GLN A C 1
ATOM 1338 O O . GLN A 1 177 ? -8.948 -2.367 20.340 1.00 96.00 177 GLN A O 1
ATOM 1343 N N . GLN A 1 178 ? -9.270 -0.286 19.553 1.00 96.06 178 GLN A N 1
ATOM 1344 C CA . GLN A 1 178 ? -9.210 0.359 20.868 1.00 96.06 178 GLN A CA 1
ATOM 1345 C C . GLN A 1 178 ? -10.349 -0.104 21.781 1.00 96.06 178 GLN A C 1
ATOM 1347 O O . GLN A 1 178 ? -10.123 -0.351 22.963 1.00 96.06 178 GLN A O 1
ATOM 1352 N N . THR A 1 179 ? -11.549 -0.294 21.226 1.00 96.38 179 THR A N 1
ATOM 1353 C CA . THR A 1 179 ? -12.708 -0.807 21.971 1.00 96.38 179 THR A CA 1
ATOM 1354 C C . THR A 1 179 ? -12.457 -2.224 22.489 1.00 96.38 179 THR A C 1
ATOM 1356 O O . THR A 1 179 ? -12.674 -2.486 23.670 1.00 96.38 179 THR A O 1
ATOM 1359 N N . ILE A 1 180 ? -11.921 -3.121 21.652 1.00 97.06 180 ILE A N 1
ATOM 1360 C CA . ILE A 1 180 ? -11.571 -4.495 22.053 1.00 97.06 180 ILE A CA 1
ATOM 1361 C C . ILE A 1 180 ? -10.492 -4.492 23.136 1.00 97.06 180 ILE A C 1
ATOM 1363 O O . ILE A 1 180 ? -10.640 -5.164 24.154 1.00 97.06 180 ILE A O 1
ATOM 1367 N N . LEU A 1 181 ? -9.419 -3.718 22.950 1.00 96.50 181 LEU A N 1
ATOM 1368 C CA . LEU A 1 181 ? -8.335 -3.631 23.931 1.00 96.50 181 LEU A CA 1
ATOM 1369 C C . LEU A 1 181 ? -8.821 -3.073 25.274 1.00 96.50 181 LEU A C 1
ATOM 1371 O O . LEU A 1 181 ? -8.423 -3.578 26.323 1.00 96.50 181 LEU A O 1
ATOM 1375 N N . GLY A 1 182 ? -9.685 -2.056 25.242 1.00 96.00 182 GLY A N 1
ATOM 1376 C CA . GLY A 1 182 ? -10.322 -1.500 26.432 1.00 96.00 182 GLY A CA 1
ATOM 1377 C C . GLY A 1 182 ? -11.185 -2.533 27.153 1.00 96.00 182 GLY A C 1
ATOM 1378 O O . GLY A 1 182 ? -11.016 -2.730 28.354 1.00 96.00 182 GLY A O 1
ATOM 1379 N N . ALA A 1 183 ? -12.044 -3.246 26.421 1.00 96.31 183 ALA A N 1
ATOM 1380 C CA . ALA A 1 183 ? -12.922 -4.267 26.986 1.00 96.31 183 ALA A CA 1
ATOM 1381 C C . ALA A 1 183 ? -12.137 -5.442 27.597 1.00 96.31 183 ALA A C 1
ATOM 1383 O O . ALA A 1 183 ? -12.408 -5.834 28.728 1.00 96.31 183 ALA A O 1
ATOM 1384 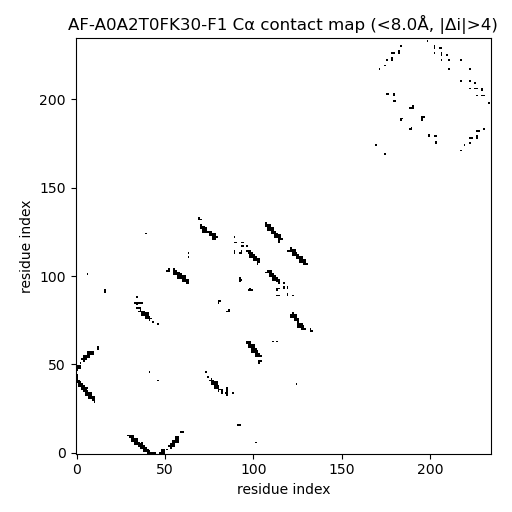N N . MET A 1 184 ? -11.105 -5.946 26.912 1.00 96.31 184 MET A N 1
ATOM 1385 C CA . MET A 1 184 ? -10.223 -6.993 27.449 1.00 96.31 184 MET A CA 1
ATOM 1386 C C . MET A 1 184 ? -9.534 -6.554 28.746 1.00 96.31 184 MET A C 1
ATOM 1388 O O . MET A 1 184 ? -9.470 -7.320 29.707 1.00 96.31 184 MET A O 1
ATOM 1392 N N . ARG A 1 185 ? -9.064 -5.300 28.802 1.00 96.19 185 ARG A N 1
ATOM 1393 C CA . ARG A 1 185 ? -8.417 -4.739 29.995 1.00 96.19 185 ARG A CA 1
ATOM 1394 C C . ARG A 1 185 ? -9.374 -4.637 31.180 1.00 96.19 185 ARG A C 1
ATOM 1396 O O . ARG A 1 185 ? -8.982 -4.952 32.297 1.00 96.19 185 ARG A O 1
ATOM 1403 N N . LEU A 1 186 ? -10.620 -4.225 30.941 1.00 95.50 186 LEU A N 1
ATOM 1404 C CA . LEU A 1 186 ? -11.648 -4.140 31.984 1.00 95.50 186 LEU A CA 1
ATOM 1405 C C . LEU A 1 186 ? -11.995 -5.510 32.584 1.00 95.50 186 LEU A C 1
ATOM 1407 O O . LEU A 1 186 ? -12.398 -5.575 33.740 1.00 95.50 186 LEU A O 1
ATOM 1411 N N . ARG A 1 187 ? -11.786 -6.595 31.832 1.00 94.69 187 ARG A N 1
ATOM 1412 C CA . ARG A 1 187 ? -11.978 -7.976 32.299 1.00 94.69 187 ARG A CA 1
ATOM 1413 C C . ARG A 1 187 ? -10.718 -8.626 32.882 1.00 94.69 187 ARG A C 1
ATOM 1415 O O . ARG A 1 187 ? -10.732 -9.806 33.208 1.00 94.69 187 ARG A O 1
ATOM 1422 N N . GLY A 1 188 ? -9.619 -7.879 33.010 1.00 95.38 188 GLY A N 1
ATOM 1423 C CA . GLY A 1 188 ? -8.351 -8.401 33.531 1.00 95.38 188 GLY A CA 1
ATOM 1424 C C . GLY A 1 188 ? -7.596 -9.315 32.559 1.00 95.38 188 GLY A C 1
ATOM 1425 O O . GLY A 1 188 ? -6.687 -10.035 32.970 1.00 95.38 188 GLY A O 1
ATOM 1426 N N . ILE A 1 189 ? -7.939 -9.296 31.265 1.00 95.50 189 ILE A N 1
ATOM 1427 C CA . ILE A 1 189 ? -7.223 -10.050 30.231 1.00 95.50 189 ILE A CA 1
ATOM 1428 C C . ILE A 1 189 ? -6.029 -9.215 29.760 1.00 95.50 189 ILE A C 1
ATOM 1430 O O . ILE A 1 189 ? -6.078 -8.491 28.760 1.00 95.50 189 ILE A O 1
ATOM 1434 N N . ASP A 1 190 ? -4.937 -9.315 30.508 1.00 95.38 190 ASP A N 1
ATOM 1435 C CA . ASP A 1 190 ? -3.689 -8.624 30.202 1.00 95.38 190 ASP A CA 1
ATOM 1436 C C . ASP A 1 190 ? -2.871 -9.328 29.113 1.00 95.38 190 ASP A C 1
ATOM 1438 O O . ASP A 1 190 ? -3.086 -10.488 28.763 1.00 95.38 190 ASP A O 1
ATOM 1442 N N . ARG A 1 191 ? -1.853 -8.632 28.593 1.00 93.62 191 ARG A N 1
ATOM 1443 C CA . ARG A 1 191 ? -0.931 -9.165 27.569 1.00 93.62 191 ARG A CA 1
ATOM 1444 C C . ARG A 1 191 ? -0.154 -10.409 28.014 1.00 93.62 191 ARG A C 1
ATOM 1446 O O . ARG A 1 191 ? 0.384 -11.112 27.165 1.00 93.62 191 ARG A O 1
ATOM 1453 N N . SER A 1 192 ? -0.059 -10.648 29.320 1.00 95.25 192 SER A N 1
ATOM 1454 C CA . SER A 1 192 ? 0.547 -11.841 29.917 1.00 95.25 192 SER A CA 1
ATOM 1455 C C . SER A 1 192 ? -0.375 -13.064 29.886 1.00 95.25 192 SER A C 1
ATOM 1457 O O . SER A 1 192 ? 0.100 -14.176 30.107 1.00 95.25 192 SER A O 1
ATOM 1459 N N . HIS A 1 193 ? -1.673 -12.887 29.609 1.00 95.56 193 HIS A N 1
ATOM 1460 C CA . HIS A 1 193 ? -2.624 -13.986 29.525 1.00 95.56 193 HIS A CA 1
ATOM 1461 C C . HIS A 1 193 ? -2.243 -14.918 28.367 1.00 95.56 193 HIS A C 1
ATOM 1463 O O . HIS A 1 193 ? -2.029 -14.464 27.240 1.00 95.56 193 HIS A O 1
ATOM 1469 N N . ARG A 1 194 ? -2.180 -16.231 28.631 1.00 95.81 194 ARG A N 1
ATOM 1470 C CA . ARG A 1 194 ? -1.725 -17.255 27.668 1.00 95.81 194 ARG A CA 1
ATOM 1471 C C . ARG A 1 194 ? -2.433 -17.135 26.317 1.00 95.81 194 ARG A C 1
ATOM 1473 O O . ARG A 1 194 ? -1.793 -17.194 25.270 1.00 95.81 194 ARG A O 1
ATOM 1480 N N . ASP A 1 195 ? -3.738 -16.890 26.367 1.00 95.69 195 ASP A N 1
ATOM 1481 C CA . ASP A 1 195 ? -4.600 -16.833 25.186 1.00 95.69 195 ASP A CA 1
ATOM 1482 C C . ASP A 1 195 ? -4.878 -15.409 24.685 1.00 95.69 195 ASP A C 1
ATOM 1484 O O . ASP A 1 195 ? -5.670 -15.235 23.760 1.00 95.69 195 ASP A O 1
ATOM 1488 N N . TYR A 1 196 ? -4.203 -14.382 25.226 1.00 95.69 196 TYR A N 1
ATOM 1489 C CA . TYR A 1 196 ? -4.437 -12.967 24.891 1.00 95.69 196 TYR A CA 1
ATOM 1490 C C . TYR A 1 196 ? -4.495 -12.719 23.379 1.00 95.69 196 TYR A C 1
ATOM 1492 O O . TYR A 1 196 ? -5.443 -12.130 22.860 1.00 95.69 196 TYR A O 1
ATOM 1500 N N . LYS A 1 197 ? -3.483 -13.208 22.650 1.00 95.25 197 LYS A N 1
ATOM 1501 C CA . LYS A 1 197 ? -3.367 -13.010 21.199 1.00 95.25 197 LYS A CA 1
ATOM 1502 C C . LYS A 1 197 ? -4.490 -13.716 20.438 1.00 95.25 197 LYS A C 1
ATOM 1504 O O . LYS A 1 197 ? -4.979 -13.169 19.453 1.00 95.25 197 LYS A O 1
ATOM 1509 N N . SER A 1 198 ? -4.888 -14.902 20.898 1.00 96.50 198 SER A N 1
ATOM 1510 C CA . SER A 1 198 ? -5.959 -15.692 20.292 1.00 96.50 198 SER A CA 1
ATOM 1511 C C . SER A 1 198 ? -7.313 -15.009 20.493 1.00 96.50 198 SER A C 1
ATOM 1513 O O . SER A 1 198 ? -7.996 -14.700 19.517 1.00 96.50 198 SER A O 1
ATOM 1515 N N . ILE A 1 199 ? -7.643 -14.657 21.742 1.00 95.88 199 ILE A N 1
ATOM 1516 C CA . ILE A 1 199 ? -8.883 -13.960 22.117 1.00 95.88 199 ILE A CA 1
ATOM 1517 C C . ILE A 1 199 ? -9.007 -12.645 21.344 1.00 95.88 199 ILE A C 1
ATOM 1519 O O . ILE A 1 199 ? -10.035 -12.388 20.721 1.00 95.88 199 ILE A O 1
ATOM 1523 N N . TYR A 1 200 ? -7.933 -11.851 21.298 1.00 97.06 200 TYR A N 1
ATOM 1524 C CA . TYR A 1 200 ? -7.913 -10.596 20.552 1.00 97.06 200 TYR A CA 1
ATOM 1525 C C . TYR A 1 200 ? -8.193 -10.801 19.055 1.00 97.06 200 TYR A C 1
ATOM 1527 O O . TYR A 1 200 ? -9.030 -10.106 18.479 1.00 97.06 200 TYR A O 1
ATOM 1535 N N . GLN A 1 201 ? -7.522 -11.763 18.409 1.00 96.12 201 GLN A N 1
ATOM 1536 C CA . GLN A 1 201 ? -7.707 -12.027 16.978 1.00 96.12 201 GLN A CA 1
ATOM 1537 C C . GLN A 1 201 ? -9.107 -12.560 16.657 1.00 96.12 201 GLN A C 1
ATOM 1539 O O . GLN A 1 201 ? -9.702 -12.134 15.663 1.00 96.12 201 GLN A O 1
ATOM 1544 N N . HIS A 1 202 ? -9.639 -13.463 17.482 1.00 96.38 202 HIS A N 1
ATOM 1545 C CA . HIS A 1 202 ? -10.991 -13.992 17.316 1.00 96.38 202 HIS A CA 1
ATOM 1546 C C . HIS A 1 202 ? -12.044 -12.905 17.513 1.00 96.38 202 HIS A C 1
ATOM 1548 O O . HIS A 1 202 ? -12.909 -12.744 16.651 1.00 96.38 202 HIS A O 1
ATOM 1554 N N . CYS A 1 203 ? -11.923 -12.102 18.573 1.00 96.50 203 CYS A N 1
ATOM 1555 C CA . CYS A 1 203 ? -12.830 -10.991 18.838 1.00 96.50 203 CYS A CA 1
ATOM 1556 C C . CYS A 1 203 ? -12.789 -9.953 17.709 1.00 96.50 203 CYS A C 1
ATOM 1558 O O . CYS A 1 203 ? -13.838 -9.505 17.252 1.00 96.50 203 CYS A O 1
ATOM 1560 N N . LEU A 1 204 ? -11.598 -9.615 17.199 1.00 96.31 204 LEU A N 1
ATOM 1561 C CA . LEU A 1 204 ? -11.454 -8.662 16.097 1.00 96.31 204 LEU A CA 1
ATOM 1562 C C . LEU A 1 204 ? -12.120 -9.167 14.815 1.00 96.31 204 LEU A C 1
ATOM 1564 O O . LEU A 1 204 ? -12.911 -8.441 14.220 1.00 96.31 204 LEU A O 1
ATOM 1568 N N . ARG A 1 205 ? -11.854 -10.414 14.407 1.00 95.81 205 ARG A N 1
ATOM 1569 C CA . ARG A 1 205 ? -12.463 -10.997 13.198 1.00 95.81 205 ARG A CA 1
ATOM 1570 C C . ARG A 1 205 ? -13.980 -11.122 13.327 1.00 95.81 205 ARG A C 1
ATOM 1572 O O . ARG A 1 205 ? -14.696 -10.817 12.376 1.00 95.81 205 ARG A O 1
ATOM 1579 N N . ALA A 1 206 ? -14.469 -11.552 14.489 1.00 96.00 206 ALA A N 1
ATOM 1580 C CA . ALA A 1 206 ? -15.899 -11.703 14.737 1.00 96.00 206 ALA A CA 1
ATOM 1581 C C . ALA A 1 206 ? -16.622 -10.348 14.781 1.00 96.00 206 ALA A C 1
ATOM 1583 O O . ALA A 1 206 ? -17.723 -10.221 14.240 1.00 96.00 206 ALA A O 1
ATOM 1584 N N . ALA A 1 207 ? -15.995 -9.318 15.355 1.00 95.44 207 ALA A N 1
ATOM 1585 C CA . ALA A 1 207 ? -16.540 -7.967 15.364 1.00 95.44 207 ALA A CA 1
ATOM 1586 C C . ALA A 1 207 ? -16.522 -7.341 13.962 1.00 95.44 207 ALA A C 1
ATOM 1588 O O . ALA A 1 207 ? -17.542 -6.811 13.526 1.00 95.44 207 ALA A O 1
ATOM 1589 N N . GLU A 1 208 ? -15.420 -7.473 13.212 1.00 93.88 208 GLU A N 1
ATOM 1590 C CA . GLU A 1 208 ? -15.348 -7.042 11.808 1.00 93.88 208 GLU A CA 1
ATOM 1591 C C . GLU A 1 208 ? -16.431 -7.731 10.966 1.00 93.88 208 GLU A C 1
ATOM 1593 O O . GLU A 1 208 ? -17.082 -7.075 10.159 1.00 93.88 208 GLU A O 1
ATOM 1598 N N . PHE A 1 209 ? -16.671 -9.031 11.168 1.00 94.81 209 PHE A N 1
ATOM 1599 C CA . PHE A 1 209 ? -17.737 -9.758 10.477 1.00 94.81 209 PHE A CA 1
ATOM 1600 C C . PHE A 1 209 ? -19.134 -9.258 10.867 1.00 94.81 209 PHE A C 1
ATOM 1602 O O . PHE A 1 209 ? -19.956 -8.990 9.993 1.00 94.81 209 PHE A O 1
ATOM 1609 N N . SER A 1 210 ? -19.391 -9.077 12.164 1.00 93.06 210 SER A N 1
ATOM 1610 C CA . SER A 1 210 ? -20.695 -8.636 12.680 1.00 93.06 210 SER A CA 1
ATOM 1611 C C . SER A 1 210 ? -21.063 -7.224 12.223 1.00 93.06 210 SER A C 1
ATOM 1613 O O . SER A 1 210 ? -22.232 -6.940 11.971 1.00 93.06 210 SER A O 1
ATOM 1615 N N . LEU A 1 211 ? -20.068 -6.346 12.093 1.00 89.62 211 LEU A N 1
ATOM 1616 C CA . LEU A 1 211 ? -20.259 -4.946 11.721 1.00 89.62 211 LEU A CA 1
ATOM 1617 C C . LEU A 1 211 ? -20.357 -4.715 10.204 1.00 89.62 211 LEU A C 1
ATOM 1619 O O . LEU A 1 211 ? -20.756 -3.628 9.793 1.00 89.62 211 LEU A O 1
ATOM 1623 N N . ARG A 1 212 ? -20.057 -5.715 9.358 1.00 89.25 212 ARG A N 1
ATOM 1624 C CA . ARG A 1 212 ? -20.201 -5.600 7.887 1.00 89.25 212 ARG A CA 1
ATOM 1625 C C . ARG A 1 212 ? -21.633 -5.318 7.440 1.00 89.25 212 ARG A C 1
ATOM 1627 O O . ARG A 1 212 ? -21.820 -4.669 6.418 1.00 89.25 212 ARG A O 1
ATOM 1634 N N . ASN A 1 213 ? -22.616 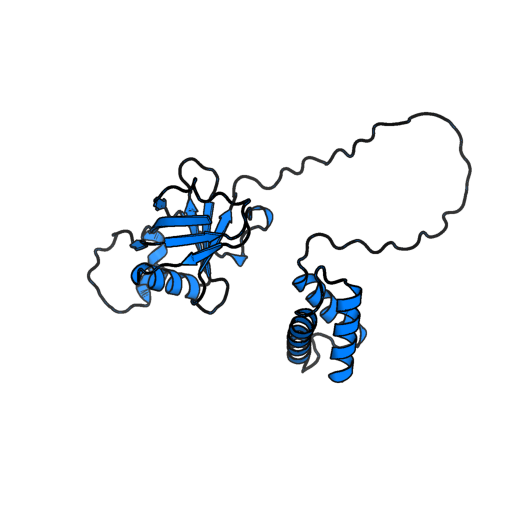-5.794 8.202 1.00 85.00 213 ASN A N 1
ATOM 1635 C CA . ASN A 1 213 ? -24.036 -5.646 7.884 1.00 85.00 213 ASN A CA 1
ATOM 1636 C C . ASN A 1 213 ? -24.689 -4.453 8.602 1.00 85.00 213 ASN A C 1
ATOM 1638 O O . ASN A 1 213 ? -25.897 -4.256 8.485 1.00 85.00 213 ASN A O 1
ATOM 1642 N N . CYS A 1 214 ? -23.923 -3.673 9.371 1.00 84.19 214 CYS A N 1
ATOM 1643 C CA . CYS A 1 214 ? -24.447 -2.494 10.048 1.00 84.19 214 CYS A CA 1
ATOM 1644 C C . CYS A 1 214 ? -24.498 -1.293 9.089 1.00 84.19 214 CYS A C 1
ATOM 1646 O O . CYS A 1 214 ? -23.561 -1.090 8.310 1.00 84.19 214 CYS A O 1
ATOM 1648 N N . PRO A 1 215 ? -25.558 -0.467 9.154 1.00 82.00 215 PRO A N 1
ATOM 1649 C CA . PRO A 1 215 ? -25.621 0.767 8.384 1.00 82.00 215 PRO A CA 1
ATOM 1650 C C . PRO A 1 215 ? -24.462 1.693 8.777 1.00 82.00 215 PRO A C 1
ATOM 1652 O O . PRO A 1 215 ? -24.186 1.907 9.956 1.00 82.00 215 PRO A O 1
ATOM 1655 N N . GLN A 1 216 ? -23.761 2.215 7.771 1.00 83.31 216 GLN A N 1
ATOM 1656 C CA . GLN A 1 216 ? -22.700 3.207 7.946 1.00 83.31 216 GLN A CA 1
ATOM 1657 C C . GLN A 1 216 ? -23.332 4.597 8.151 1.00 83.31 216 GLN A C 1
ATOM 1659 O O . GLN A 1 216 ? -24.295 4.916 7.449 1.00 83.31 216 GLN A O 1
ATOM 1664 N N . PRO A 1 217 ? -22.787 5.450 9.037 1.00 83.56 217 PRO A N 1
ATOM 1665 C CA . PRO A 1 217 ? -21.594 5.243 9.860 1.00 83.56 217 PRO A CA 1
ATOM 1666 C C . PRO A 1 217 ? -21.869 4.389 11.109 1.00 83.56 217 PRO A C 1
ATOM 1668 O O . PRO A 1 217 ? -22.882 4.549 11.783 1.00 83.56 217 PRO A O 1
ATOM 1671 N N . ILE A 1 218 ? -20.931 3.498 11.441 1.00 87.62 218 ILE A N 1
ATOM 1672 C CA . ILE A 1 218 ? -21.036 2.638 12.627 1.00 87.62 218 ILE A CA 1
ATOM 1673 C C . ILE A 1 218 ? -20.837 3.498 13.883 1.00 87.62 218 ILE A C 1
ATOM 1675 O O . ILE A 1 218 ? -19.777 4.105 14.053 1.00 87.62 218 ILE A O 1
ATOM 1679 N N . SER A 1 219 ? -21.833 3.532 14.770 1.00 92.06 219 SER A N 1
ATOM 1680 C CA . SER A 1 219 ? -21.718 4.223 16.056 1.00 92.06 219 SER A CA 1
ATOM 1681 C C . SER A 1 219 ? -20.779 3.480 17.010 1.00 92.06 219 SER A C 1
ATOM 1683 O O . SER A 1 219 ? -20.672 2.252 16.983 1.00 92.06 219 SER A O 1
ATOM 1685 N N . LEU A 1 220 ? -20.099 4.225 17.885 1.00 91.12 220 LEU A N 1
ATOM 1686 C CA . LEU A 1 220 ? -19.215 3.635 18.896 1.00 91.12 220 LEU A CA 1
ATOM 1687 C C . LEU A 1 220 ? -19.975 2.719 19.859 1.00 91.12 220 LEU A C 1
ATOM 1689 O O . LEU A 1 220 ? -19.445 1.682 20.246 1.00 91.12 220 LEU A O 1
ATOM 1693 N N . ASP A 1 221 ? -21.214 3.063 20.202 1.00 93.12 221 ASP A N 1
ATOM 1694 C CA . ASP A 1 221 ? -22.039 2.248 21.096 1.00 93.12 221 ASP A CA 1
ATOM 1695 C C . ASP A 1 221 ? -22.379 0.897 20.455 1.00 93.12 221 ASP A C 1
ATOM 1697 O O . ASP A 1 221 ? -22.200 -0.141 21.083 1.00 93.12 221 ASP A O 1
ATOM 1701 N N . ALA A 1 222 ? -22.686 0.874 19.152 1.00 91.19 222 ALA A N 1
ATOM 1702 C CA . ALA A 1 222 ? -22.882 -0.383 18.433 1.00 91.19 222 ALA A CA 1
ATOM 1703 C C . ALA A 1 222 ? -21.606 -1.246 18.392 1.00 91.19 222 ALA A C 1
ATOM 1705 O O . ALA A 1 222 ? -21.692 -2.473 18.453 1.00 91.19 222 ALA A O 1
ATOM 1706 N N . MET A 1 223 ? -20.415 -0.637 18.298 1.00 93.62 223 MET A N 1
ATOM 1707 C CA . MET A 1 223 ? -19.154 -1.386 18.397 1.00 93.62 223 MET A CA 1
ATOM 1708 C C . MET A 1 223 ? -18.966 -1.980 19.796 1.00 93.62 223 MET A C 1
ATOM 1710 O O . MET A 1 223 ? -18.582 -3.144 19.906 1.00 93.62 223 MET A O 1
ATOM 1714 N N . ARG A 1 224 ? -19.245 -1.200 20.849 1.00 95.06 224 ARG A N 1
ATOM 1715 C CA . ARG A 1 224 ? -19.133 -1.633 22.251 1.00 95.06 224 ARG A CA 1
ATOM 1716 C C . ARG A 1 224 ? -20.047 -2.814 22.543 1.00 95.06 224 ARG A C 1
ATOM 1718 O O . ARG A 1 224 ? -19.538 -3.855 22.945 1.00 95.06 224 ARG A O 1
ATOM 1725 N N . ASP A 1 225 ? -21.333 -2.699 22.222 1.00 94.56 225 ASP A N 1
ATOM 1726 C CA . ASP A 1 225 ? -22.324 -3.755 22.462 1.00 94.56 225 ASP A CA 1
ATOM 1727 C C . ASP A 1 225 ? -21.918 -5.075 21.790 1.00 94.56 225 ASP A C 1
ATOM 1729 O O . ASP A 1 225 ? -22.041 -6.160 22.362 1.00 94.56 225 ASP A O 1
ATOM 1733 N N . LYS A 1 226 ? -21.385 -5.002 20.561 1.00 94.94 226 LYS A N 1
ATOM 1734 C CA . LYS A 1 226 ? -20.914 -6.190 19.835 1.00 94.94 226 LYS A CA 1
ATOM 1735 C C . LYS A 1 226 ? -19.659 -6.791 20.448 1.00 94.94 226 LYS A C 1
ATOM 1737 O O . LYS A 1 226 ? -19.571 -8.012 20.543 1.00 94.94 226 LYS A O 1
ATOM 1742 N N . VAL A 1 227 ? -18.696 -5.969 20.850 1.00 96.50 227 VAL A N 1
ATOM 1743 C CA . VAL A 1 227 ? -17.469 -6.445 21.502 1.00 96.50 227 VAL A CA 1
ATOM 1744 C C . VAL A 1 227 ? -17.784 -7.083 22.854 1.00 96.50 227 VAL A C 1
ATOM 1746 O O . VAL A 1 227 ? -17.259 -8.155 23.149 1.00 96.50 227 VAL A O 1
ATOM 1749 N N . GLU A 1 228 ? -18.674 -6.485 23.647 1.00 95.94 228 GLU A N 1
ATOM 1750 C CA . GLU A 1 228 ? -19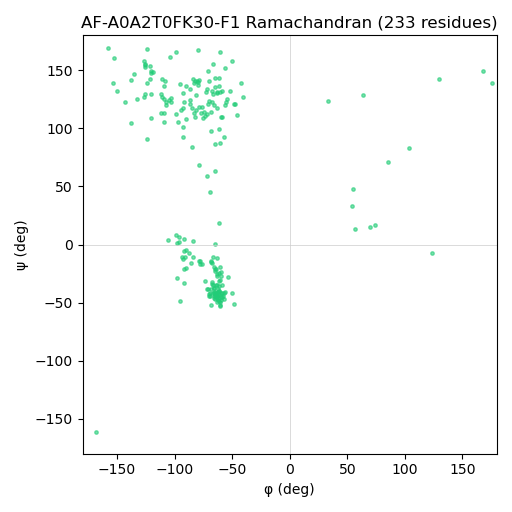.103 -7.045 24.933 1.00 95.94 228 GLU A CA 1
ATOM 1751 C C . GLU A 1 228 ? -19.816 -8.386 24.767 1.00 95.94 228 GLU A C 1
ATOM 1753 O O . GLU A 1 228 ? -19.488 -9.341 25.476 1.00 95.94 228 GLU A O 1
ATOM 1758 N N . ALA A 1 229 ? -20.720 -8.488 23.788 1.00 95.62 229 ALA A N 1
ATOM 1759 C CA . ALA A 1 229 ? -21.397 -9.740 23.467 1.00 95.62 229 ALA A CA 1
ATOM 1760 C C . ALA A 1 229 ? -20.412 -10.837 23.027 1.00 95.62 229 ALA A C 1
ATOM 1762 O O . ALA A 1 229 ? -20.562 -11.989 23.421 1.00 95.62 229 ALA A O 1
ATOM 1763 N N . LEU A 1 230 ? -19.390 -10.494 22.235 1.00 95.81 230 LEU A N 1
ATOM 1764 C CA . LEU A 1 230 ? -18.383 -11.455 21.773 1.00 95.81 230 LEU A CA 1
ATOM 1765 C C . LEU A 1 230 ? -17.468 -11.931 22.901 1.00 95.81 230 LEU A C 1
ATOM 1767 O O . LEU A 1 230 ? -17.212 -13.128 23.007 1.00 95.81 230 LEU A O 1
ATOM 1771 N N . LEU A 1 231 ? -16.993 -11.022 23.754 1.00 94.44 231 LEU A N 1
ATOM 1772 C CA . LEU A 1 231 ? -16.154 -11.394 24.895 1.00 94.44 231 LEU A CA 1
ATOM 1773 C C . LEU A 1 231 ? -16.934 -12.206 25.935 1.00 94.44 231 LEU A C 1
ATOM 1775 O O . LEU A 1 231 ? -16.360 -13.096 26.544 1.00 94.44 231 LEU A O 1
ATOM 1779 N N . ALA A 1 232 ? -18.238 -11.961 26.102 1.00 93.75 232 ALA A N 1
ATOM 1780 C CA . ALA A 1 232 ? -19.093 -12.761 26.986 1.00 93.75 232 ALA A CA 1
ATOM 1781 C C . ALA A 1 232 ? -19.267 -14.223 26.535 1.00 93.75 232 ALA A C 1
ATOM 1783 O O . ALA A 1 232 ? -19.599 -15.064 27.357 1.00 93.75 232 ALA A O 1
ATOM 1784 N N . VAL A 1 233 ? -19.065 -14.527 25.248 1.00 94.44 233 VAL A N 1
ATOM 1785 C CA . VAL A 1 233 ? -19.158 -15.897 24.704 1.00 94.44 233 VAL A CA 1
ATOM 1786 C C . VAL A 1 233 ? -17.813 -16.632 24.754 1.00 94.44 233 VAL A C 1
ATOM 1788 O O . VAL A 1 233 ? -17.773 -17.854 24.651 1.00 94.44 233 VAL A O 1
ATOM 1791 N N . LEU A 1 234 ? -16.706 -15.892 24.854 1.00 84.25 234 LEU A N 1
ATOM 1792 C CA . LEU A 1 234 ? -15.345 -16.437 24.840 1.00 84.25 234 LEU A CA 1
ATOM 1793 C C . LEU A 1 234 ? -14.798 -16.763 26.240 1.00 84.25 234 LEU A C 1
ATOM 1795 O O . LEU A 1 234 ? -13.698 -17.308 26.331 1.00 84.25 234 LEU A O 1
ATOM 1799 N N . GLU A 1 235 ? -15.544 -16.420 27.290 1.00 69.62 235 GLU A N 1
ATOM 1800 C CA . GLU A 1 235 ? -15.313 -16.816 28.688 1.00 69.62 235 GLU A CA 1
ATOM 1801 C C . GLU A 1 235 ? -16.088 -18.089 29.034 1.00 69.62 235 GLU A C 1
ATOM 1803 O O . GLU A 1 235 ? -15.499 -18.944 29.734 1.00 69.62 235 GLU A O 1
#

Mean predicted aligned error: 17.18 Å

Foldseek 3Di:
DKDFAKEWAWCPPCVQVVVVPPPPDPPDPTDIQMDHGKMKADPDPVDDPVLFDRYWYFDDKDQPVPDDPQFFDDDKIWIDGPDPSNLSVQLSCACVNIWTWTDRPPDLKIKTWHAPDNDSPTIIITITRPPDRPPPPPPPPPPDDDDDDDDDDDDDDDDDPPDPDPPPDDPPLVLLLVLLVVVCVVVVNDPPHPCNVVLSVVLSVQLVVVCVPPPPPDDSVNSNVSSVVSVVVVD

Organism: NCBI:txid45607

=== Feature glossary ===
The record interleaves many kinds of information about one protein. Here is each kind framed as the question it answers.

Q: What are the backbone torsion angles?
A: φ (phi) and ψ (psi) are the two rotatable backbone dihedrals per residue: φ is the C(i-1)–N–Cα–C torsion, ψ is the N–Cα–C–N(i+1) torsion, both in degrees on (−180°, 180°]. α-helical residues cluster near (−60°, −45°); β-strand residues near (−120°, +130°). A Ramachandran plot is simply a scatter of (φ, ψ) for every residue.

Q: What is the amino-acid chain?
A: This is the polypeptide sequence — one letter per residue, N-terminus first. Length ranges from a few dozen residues for small domains to over a thousand for large multi-domain proteins.

Q: How mobile is each atom in the crystal?
A: For experimental (PDB) structures, the B-factor (temperature factor) quantifies the positional spread of each atom in the crystal — a combination of thermal vibration and static disorder — in units of Å². High B-factors mark flexible loops or poorly resolved regions; low B-factors mark the rigid, well-ordered core.

Q: Are the domains correctly placed relative to each other?
A: Predicted Aligned Error (PAE) is an AlphaFold confidence matrix: entry (i, j) is the expected error in the position of residue j, in ångströms, when the prediction is superimposed on the true structure at residue i. Low PAE within a block of residues means that block is internally rigid and well-predicted; high PAE between two blocks means their relative placement is uncertain even if each block individually is confident.

Q: How confident is the AlphaFold model at each residue?
A: pLDDT is the predicted lDDT-Cα score: AlphaFold's confidence that the local environment of each residue (all inter-atomic distances within 15 Å) is correctly placed. It is a per-residue number between 0 and 100, with higher meaning more reliable.

Q: What family and function is it annotated with?
A: Functional annotations link the protein to curated databases. InterPro entries identify conserved domains and families by matching the sequence against member-database signatures (Pfam, PROSITE, CDD, …). Gene Ontology (GO) terms describe molecular function, biological process, and cellular component in a controlled vocabulary. CATH places the structure in a hierarchical fold classification (Class/Architecture/Topology/Homologous-superfamily). The organism is the source species.

Q: How big and how compact is the whole molecule?
A: Three whole-structure scalars: the radius of gyration (RMS distance of Cα from centroid, in Å), the count of Cα–Cα contacts (pairs closer than 8 Å and separated by more than four residues in sequence — i.e. tertiary, not local, contacts), and the bounding-box dimensions. Together they distinguish compact globular folds from extended fibres or disordered chains.

Q: What known structures does this most resemble?
A: The Foldseek neighbor list gives the closest experimentally determined structures in the PDB, ranked by structural alignment. TM-score near 1 means near-identical fold; near 0.3 means only rough topology match. This is how one finds what a novel AlphaFold prediction most resembles in the solved-structure universe.

Q: Which residues are buried vs exposed?
A: SASA measures how much of the protein is reachable by solvent. It is computed by rolling a water-sized probe over the atomic surface and summing the exposed area (Å²). Per-residue SASA distinguishes core (buried, low SASA) from surface (exposed, high SASA) residues; total SASA is a whole-molecule size measure.

Q: Which residues are in helices, strands, or loops?
A: Eight-state secondary structure (DSSP): H is the canonical α-helix, G the tighter 3₁₀-helix, I the wider π-helix; E/B are β-structure, T and S are turns and bends, and '-' is everything else. DSSP derives these from the pattern of main-chain N–H···O=C hydrogen bonds, not from the sequence.

Q: Where is each backbone atom in 3D?
A: Structure coordinates are given as an mmCIF _atom_site loop: one row per atom with element, residue name, chain id, sequence number, and x/y/z position in Å. Only the four main-chain atoms per residue are included here; side chains are omitted to keep the record compact.

Q: What if only a Cα trace is available?
A: Three-state secondary structure (P-SEA) collapses the eight DSSP classes into helix (a), strand (b), and coil (c). P-SEA assigns these from Cα geometry alone — distances and angles — without requiring backbone oxygens, so it works on any Cα trace.

Q: What do the rendered images show?
A: The six renders are orthographic views along the three Cartesian axes in both directions. Representation (cartoon, sticks, or surface) and color scheme (sequence-rainbow or by-chain) vary across proteins so the training set covers all the common visualization conventions.

Q: What does the local fold look like, residue by residue?
A: Foldseek's 3Di representation compresses backbone geometry into a per-residue letter drawn from a learned twenty-state alphabet. It captures the tertiary interaction pattern around each residue — which residues are packed against it in space, regardless of where they are 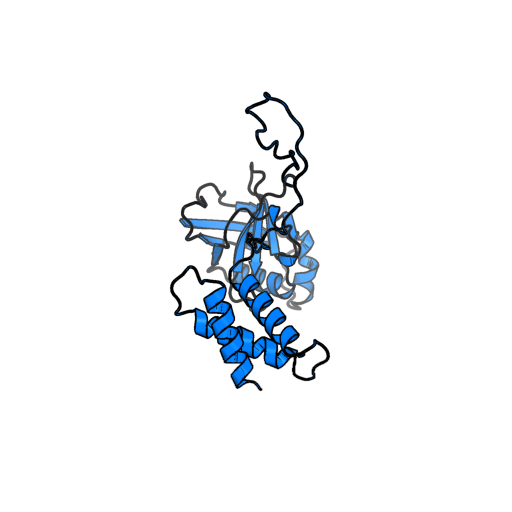in sequence.

Q: What do the diagnostic plots show?
A: The contact map is a binary N×N matrix image: pixel (i, j) is dark where Cα_i and Cα_j are within 8 Å and |i−j|>4. Because the |i−j|>4 filter removes local helical contacts, off-diagonal stripes parallel to the main diagonal indicate parallel β-sheets; stripes perpendicular to it indicate antiparallel β-sheets. The Ramachandran plot scatters every residue's (φ, ψ) pair against the sterically allowed regions. The PAE heatmap renders the predicted-aligned-error matrix.